Protein AF-A0A2H0Q501-F1 (afdb_monomer_lite)

Radius of gyration: 33.42 Å; chains: 1; bounding box: 100×86×88 Å

Sequence (333 aa):
MRVIVFKTILFSLFCIFANSVFAQNLMSTPISVAPYYFNAAASIPPPMNMPYQLPPYWQQQQYNPWSALAPAFTQFASSLSEELSKGDGDIIYGDDYERRTRRNFRIRSEFLYERPNKRAPASATPTPTPTATVAPSNDQCEECLSNGTNDSDVITDQTKDIVSVVSRINEEVLDERLLAYQNSEAAKKLVQSIRTGSVKRRNARRQIIGTKTAGESLGRCLMYVKFGMLDSGYFRNYPNGQFASDFSPALKAQGFVNIMNSNGYEITDPDKAPVGSIIVYENTPGSKRPGHIEVKLDNGDYGSDYIDDQARSETSSQRKIIGIYVKLPENKS

Foldseek 3Di:
DDDPDDDPPPPPPPPPDDDDDDDDDDDDDDDDDDDDDDDDDDDDDDDDDDDDDDDPVPPDDPDDVCVVCVVVVVVVVVVVVVVVVPPDDDDDPDDPPVVVVVVLVVVPPPPPDDDDDDDDDDDDDDDDDDDDDDDDDDDDDPDPPDDDPDCPVVVVVVVVVVVVVVLVVVVVVVVVQLVCQLVDQLLVQLQVQLQVLLQFDADLVRDGPGGDAQADDSLCQVSSSQRSNCRSVLDVDRFDDDFQQPCVVSLVVSQKDFQCDDRNGNPQDPLPARFSKKWWWDDQPPDPHRTHIWTQHDPCWTGGNHIDNDDPCPPPSVTGIPGTITRGDDPPD

Structure (mmCIF, N/CA/C/O backbone):
data_AF-A0A2H0Q501-F1
#
_entry.id   AF-A0A2H0Q501-F1
#
loop_
_atom_site.group_PDB
_atom_site.id
_atom_site.type_symbol
_atom_site.label_atom_id
_atom_site.label_alt_id
_atom_site.label_comp_id
_atom_site.label_asym_id
_atom_site.label_entity_id
_atom_site.label_seq_id
_atom_site.pdbx_PDB_ins_code
_atom_site.Cartn_x
_atom_site.Cartn_y
_atom_site.Cartn_z
_atom_site.occupancy
_atom_site.B_iso_or_equiv
_atom_site.auth_seq_id
_atom_site.auth_comp_id
_atom_site.auth_asym_id
_atom_site.auth_atom_id
_atom_site.pdbx_PDB_model_num
ATOM 1 N N . MET A 1 1 ? -4.870 44.460 -22.673 1.00 43.91 1 MET A N 1
ATOM 2 C CA . MET A 1 1 ? -5.288 45.272 -21.508 1.00 43.91 1 MET A CA 1
ATOM 3 C C . MET A 1 1 ? -5.869 44.330 -20.457 1.00 43.91 1 MET A C 1
ATOM 5 O O . MET A 1 1 ? -7.007 43.923 -20.625 1.00 43.91 1 MET A O 1
ATOM 9 N N . ARG A 1 2 ? -5.050 43.898 -19.481 1.00 37.78 2 ARG A N 1
ATOM 10 C CA . ARG A 1 2 ? -5.394 43.285 -18.172 1.00 37.78 2 ARG A CA 1
ATOM 11 C C . ARG A 1 2 ? -4.126 42.629 -17.596 1.00 37.78 2 ARG A C 1
ATOM 13 O O . ARG A 1 2 ? -3.886 41.448 -17.781 1.00 37.78 2 ARG A O 1
ATOM 20 N N . VAL A 1 3 ? -3.297 43.441 -16.939 1.00 43.47 3 VAL A N 1
ATOM 21 C CA . VAL A 1 3 ? -2.157 43.011 -16.107 1.00 43.47 3 VAL A CA 1
ATOM 22 C C . VAL A 1 3 ? -2.358 43.646 -14.735 1.00 43.47 3 VAL A C 1
ATOM 24 O O . VAL A 1 3 ? -1.685 44.611 -14.410 1.00 43.47 3 VAL A O 1
ATOM 27 N N . ILE A 1 4 ? -3.360 43.209 -13.967 1.00 48.19 4 ILE A N 1
ATOM 28 C CA . ILE A 1 4 ? -3.553 43.662 -12.575 1.00 48.19 4 ILE A CA 1
ATOM 29 C C . ILE A 1 4 ? -4.312 42.589 -11.775 1.00 48.19 4 ILE A C 1
ATOM 31 O O . ILE A 1 4 ? -5.459 42.818 -11.436 1.00 48.19 4 ILE A O 1
ATOM 35 N N . VAL A 1 5 ? -3.715 41.427 -11.476 1.00 47.06 5 VAL A N 1
ATOM 36 C CA . VAL A 1 5 ? -4.099 40.594 -10.304 1.00 47.06 5 VAL A CA 1
ATOM 37 C C . VAL A 1 5 ? -2.932 39.663 -9.915 1.00 47.06 5 VAL A C 1
ATOM 39 O O . VAL A 1 5 ? -3.061 38.454 -9.997 1.00 47.06 5 VAL A O 1
ATOM 42 N N . PHE A 1 6 ? -1.747 40.171 -9.554 1.00 42.25 6 PHE A N 1
ATOM 43 C CA . PHE A 1 6 ? -0.678 39.281 -9.037 1.00 42.25 6 PHE A CA 1
ATOM 44 C C . PHE A 1 6 ? 0.276 39.935 -8.024 1.00 42.25 6 PHE A C 1
ATOM 46 O O . PHE A 1 6 ? 1.389 39.466 -7.812 1.00 42.25 6 PHE A O 1
ATOM 53 N N . LYS A 1 7 ? -0.146 41.027 -7.368 1.00 39.97 7 LYS A N 1
ATOM 54 C CA . LYS A 1 7 ? 0.691 41.758 -6.394 1.00 39.97 7 LYS A CA 1
ATOM 55 C C . LYS A 1 7 ? 0.290 41.600 -4.923 1.00 39.97 7 LYS A C 1
ATOM 57 O O . LYS A 1 7 ? 0.958 42.173 -4.072 1.00 39.97 7 LYS A O 1
ATOM 62 N N . THR A 1 8 ? -0.733 40.810 -4.595 1.00 41.88 8 THR A N 1
ATOM 63 C CA . THR A 1 8 ? -1.309 40.810 -3.232 1.00 41.88 8 THR A CA 1
ATOM 64 C C . THR A 1 8 ? -0.955 39.593 -2.369 1.00 41.88 8 THR A C 1
ATOM 66 O O . THR A 1 8 ? -1.318 39.571 -1.202 1.00 41.88 8 THR A O 1
ATOM 69 N N . ILE A 1 9 ? -0.221 38.598 -2.881 1.00 43.75 9 ILE A N 1
ATOM 70 C CA . ILE A 1 9 ? 0.088 37.368 -2.113 1.00 43.75 9 ILE A CA 1
ATOM 71 C C . ILE A 1 9 ? 1.507 37.380 -1.510 1.00 43.75 9 ILE A C 1
ATOM 73 O O . ILE A 1 9 ? 1.803 36.612 -0.603 1.00 43.75 9 ILE A O 1
ATOM 77 N N . LEU A 1 10 ? 2.379 38.313 -1.913 1.00 40.75 10 LEU A N 1
ATOM 78 C CA . LEU A 1 10 ? 3.760 38.361 -1.408 1.00 40.75 10 LEU A CA 1
ATOM 79 C C . LEU A 1 10 ? 3.951 39.153 -0.097 1.00 40.75 10 LEU A C 1
ATOM 81 O O . LEU A 1 10 ? 5.071 39.229 0.397 1.00 40.75 10 LEU A O 1
ATOM 85 N N . PHE A 1 11 ? 2.894 39.744 0.475 1.00 38.72 11 PHE A N 1
ATOM 86 C CA . PHE A 1 11 ? 3.006 40.643 1.638 1.00 38.72 11 PHE A CA 1
ATOM 87 C C . PHE A 1 11 ? 2.524 40.043 2.972 1.00 38.72 11 PHE A C 1
ATOM 89 O O . PHE A 1 11 ? 2.653 40.685 4.009 1.00 38.72 11 PHE A O 1
ATOM 96 N N . SER A 1 12 ? 2.010 38.810 2.982 1.00 38.34 12 SER A N 1
ATOM 97 C CA . SER A 1 12 ? 1.466 38.157 4.187 1.00 38.34 12 SER A CA 1
ATOM 98 C C . SER A 1 12 ? 2.393 37.118 4.834 1.00 38.34 12 SER A C 1
ATOM 100 O O . SER A 1 12 ? 2.037 36.565 5.871 1.00 38.34 12 SER A O 1
ATOM 102 N N . LEU A 1 13 ? 3.600 36.885 4.300 1.00 39.25 13 LEU A N 1
ATOM 103 C CA . LEU A 1 13 ? 4.555 35.914 4.863 1.00 39.25 13 LEU A CA 1
ATOM 104 C C . LEU A 1 13 ? 5.694 36.521 5.705 1.00 39.25 13 LEU A C 1
ATOM 106 O O . LEU A 1 13 ? 6.599 35.796 6.106 1.00 39.25 13 LEU A O 1
ATOM 110 N N . PHE A 1 14 ? 5.662 37.826 6.003 1.00 40.50 14 PHE A N 1
ATOM 111 C CA . PHE A 1 14 ? 6.767 38.523 6.688 1.00 40.50 14 PHE A CA 1
ATOM 112 C C . PHE A 1 14 ? 6.470 38.990 8.129 1.00 40.50 14 PHE A C 1
ATOM 114 O O . PHE A 1 14 ? 7.280 39.704 8.712 1.00 40.50 14 PHE A O 1
ATOM 121 N N . CYS A 1 15 ? 5.348 38.583 8.742 1.00 38.94 15 CYS A N 1
ATOM 122 C CA . CYS A 1 15 ? 4.937 39.090 10.067 1.00 38.94 15 CYS A CA 1
ATOM 123 C C . CYS A 1 15 ? 4.803 38.050 11.193 1.00 38.94 15 CYS A C 1
ATOM 125 O O . CYS A 1 15 ? 4.260 38.377 12.243 1.00 38.94 15 CYS A O 1
ATOM 127 N N . ILE A 1 16 ? 5.324 36.830 11.053 1.00 43.56 16 ILE A N 1
ATOM 128 C CA . ILE A 1 16 ? 5.311 35.851 12.154 1.00 43.56 16 ILE A CA 1
ATOM 129 C C . ILE A 1 16 ? 6.736 35.377 12.412 1.00 43.56 16 ILE A C 1
ATOM 131 O O . ILE A 1 16 ? 7.049 34.283 12.001 1.00 43.56 16 ILE A O 1
ATOM 135 N N . PHE A 1 17 ? 7.608 36.194 13.011 1.00 46.22 17 PHE A N 1
ATOM 136 C CA . PHE A 1 17 ? 8.774 35.750 13.809 1.00 46.22 17 PHE A CA 1
ATOM 137 C C . PHE A 1 17 ? 9.431 36.966 14.478 1.00 46.22 17 PHE A C 1
ATOM 139 O O . PHE A 1 17 ? 10.557 37.353 14.185 1.00 46.22 17 PHE A O 1
ATOM 146 N N . ALA A 1 18 ? 8.706 37.591 15.398 1.00 47.62 18 ALA A N 1
ATOM 147 C CA . ALA A 1 18 ? 9.294 38.475 16.393 1.00 47.62 18 ALA A CA 1
ATOM 148 C C . ALA A 1 18 ? 8.431 38.374 17.647 1.00 47.62 18 ALA A C 1
ATOM 150 O O . ALA A 1 18 ? 7.388 39.012 17.704 1.00 47.62 18 ALA A O 1
ATOM 151 N N . ASN A 1 19 ? 8.807 37.478 18.568 1.00 42.56 19 ASN A N 1
ATOM 152 C CA . ASN A 1 19 ? 8.602 37.571 20.022 1.00 42.56 19 ASN A CA 1
ATOM 153 C C . ASN A 1 19 ? 8.739 36.190 20.671 1.00 42.56 19 ASN A C 1
ATOM 155 O O . ASN A 1 19 ? 7.766 35.449 20.748 1.00 42.56 19 ASN A O 1
ATOM 159 N N . SER A 1 20 ? 9.931 35.885 21.187 1.00 39.84 20 SER A N 1
ATOM 160 C CA . SER A 1 20 ? 10.092 35.039 22.380 1.00 39.84 20 SER A CA 1
ATOM 161 C C . SER A 1 20 ? 11.566 34.996 22.792 1.00 39.84 20 SER A C 1
ATOM 163 O O . SER A 1 20 ? 12.310 34.079 22.457 1.00 39.84 20 SER A O 1
ATOM 165 N N . VAL A 1 21 ? 11.978 36.032 23.521 1.00 48.34 21 VAL A N 1
ATOM 166 C CA . VAL A 1 21 ? 13.134 36.032 24.426 1.00 48.34 21 VAL A CA 1
ATOM 167 C C . VAL A 1 21 ? 12.574 36.388 25.805 1.00 48.34 21 VAL A C 1
ATOM 169 O O . VAL A 1 21 ? 11.668 37.212 25.873 1.00 48.34 21 VAL A O 1
ATOM 172 N N . PHE A 1 22 ? 13.139 35.784 26.856 1.00 45.59 22 PHE A N 1
ATOM 173 C CA . PHE A 1 22 ? 12.811 35.850 28.295 1.00 45.59 22 PHE A CA 1
ATOM 174 C C . PHE A 1 22 ? 12.006 34.673 28.860 1.00 45.59 22 PHE A C 1
ATOM 176 O O . PHE A 1 22 ? 10.784 34.696 28.900 1.00 45.59 22 PHE A O 1
ATOM 183 N N . ALA A 1 23 ? 12.734 33.690 29.400 1.00 39.72 23 ALA A N 1
ATOM 184 C CA . ALA A 1 23 ? 12.606 33.270 30.800 1.00 39.72 23 ALA A CA 1
ATOM 185 C C . ALA A 1 23 ? 13.708 32.243 31.128 1.00 39.72 23 ALA A C 1
ATOM 187 O O . ALA A 1 23 ? 13.634 31.083 30.733 1.00 39.72 23 ALA A O 1
ATOM 188 N N . GLN A 1 24 ? 14.737 32.666 31.860 1.00 43.09 24 GLN A N 1
ATOM 189 C CA . GLN A 1 24 ? 15.599 31.768 32.628 1.00 43.09 24 GLN A CA 1
ATOM 190 C C . GLN A 1 24 ? 15.674 32.289 34.062 1.00 43.09 24 GLN A C 1
ATOM 192 O O . GLN A 1 24 ? 15.706 33.500 34.274 1.00 43.09 24 GLN A O 1
ATOM 197 N N . ASN A 1 25 ? 15.774 31.336 34.990 1.00 46.84 25 ASN A N 1
ATOM 198 C CA . ASN A 1 25 ? 16.070 31.447 36.422 1.00 46.84 25 ASN A CA 1
ATOM 199 C C . ASN A 1 25 ? 14.876 31.482 37.377 1.00 46.84 25 ASN A C 1
ATOM 201 O O . ASN A 1 25 ? 14.472 32.546 37.825 1.00 46.84 25 ASN A O 1
ATOM 205 N N . LEU A 1 26 ? 14.457 30.292 37.824 1.00 44.78 26 LEU A N 1
ATOM 206 C CA . LEU A 1 26 ? 14.043 30.070 39.211 1.00 44.78 26 LEU A CA 1
ATOM 207 C C . LEU A 1 26 ? 14.574 28.714 39.720 1.00 44.78 26 LEU A C 1
ATOM 209 O O . LEU A 1 26 ? 14.072 27.654 39.373 1.00 44.78 26 LEU A O 1
ATOM 213 N N . MET A 1 27 ? 15.649 28.819 40.505 1.00 43.38 27 MET A N 1
ATOM 214 C CA . MET A 1 27 ? 15.952 28.117 41.762 1.00 43.38 27 MET A CA 1
ATOM 215 C C . MET A 1 27 ? 15.677 26.605 41.881 1.00 43.38 27 MET A C 1
ATOM 217 O O . MET A 1 27 ? 14.557 26.172 42.132 1.00 43.38 27 MET A O 1
ATOM 221 N N . SER A 1 28 ? 16.762 25.824 41.892 1.00 44.31 28 SER A N 1
ATOM 222 C CA . SER A 1 28 ? 16.799 24.481 42.481 1.00 44.31 28 SER A CA 1
ATOM 223 C C . SER A 1 28 ? 17.099 24.576 43.980 1.00 44.31 28 SER A C 1
ATOM 225 O O . SER A 1 28 ? 18.169 25.034 44.380 1.00 44.31 28 SER A O 1
ATOM 227 N N . THR A 1 29 ? 16.169 24.125 44.817 1.00 56.62 29 THR A N 1
ATOM 228 C CA . THR A 1 29 ? 16.381 23.891 46.253 1.00 56.62 29 THR A CA 1
ATOM 229 C C . THR A 1 29 ? 17.096 22.553 46.479 1.00 56.62 29 THR A C 1
ATOM 231 O O . THR A 1 29 ? 16.667 21.554 45.895 1.00 56.62 29 THR A O 1
ATOM 234 N N . PRO A 1 30 ? 18.125 22.461 47.340 1.00 59.47 30 PRO A N 1
ATOM 235 C CA . PRO A 1 30 ? 18.685 21.173 47.728 1.00 59.47 30 PRO A CA 1
ATOM 236 C C . PRO A 1 30 ? 17.822 20.489 48.800 1.00 59.47 30 PRO A C 1
ATOM 238 O O . PRO A 1 30 ? 17.504 21.071 49.837 1.00 59.47 30 PRO A O 1
ATOM 241 N N . ILE A 1 31 ? 17.473 19.227 48.547 1.00 52.44 31 ILE A N 1
ATOM 242 C CA . ILE A 1 31 ? 16.896 18.311 49.536 1.00 52.44 31 ILE A CA 1
ATOM 243 C C . ILE A 1 31 ? 18.021 17.862 50.475 1.00 52.44 31 ILE A C 1
ATOM 245 O O . ILE A 1 31 ? 19.028 17.304 50.043 1.00 52.44 31 ILE A O 1
ATOM 249 N N . SER A 1 32 ? 17.824 18.125 51.764 1.00 50.94 32 SER A N 1
ATOM 250 C CA . SER A 1 32 ? 18.640 17.631 52.872 1.00 50.94 32 SER A CA 1
ATOM 251 C C . SER A 1 32 ? 18.375 16.139 53.083 1.00 50.94 32 SER A C 1
ATOM 253 O O . SER A 1 32 ? 17.227 15.740 53.282 1.00 50.94 32 SER A O 1
ATOM 255 N N . VAL A 1 33 ? 19.424 15.315 53.047 1.00 54.00 33 VAL A N 1
ATOM 256 C CA . VAL A 1 33 ? 19.369 13.892 53.408 1.00 54.00 33 VAL A CA 1
ATOM 257 C C . VAL A 1 33 ? 20.333 13.657 54.568 1.00 54.00 33 VAL A C 1
ATOM 259 O O . VAL A 1 33 ? 21.501 14.038 54.503 1.00 54.00 33 VAL A O 1
ATOM 262 N N . ALA A 1 34 ? 19.815 13.070 55.646 1.00 53.16 34 ALA A N 1
ATOM 263 C CA . ALA A 1 34 ? 20.539 12.762 56.875 1.00 53.16 34 ALA A CA 1
ATOM 264 C C . ALA A 1 34 ? 21.589 11.645 56.674 1.00 53.16 34 ALA A C 1
ATOM 266 O O . ALA A 1 34 ? 21.403 10.787 55.805 1.00 53.16 34 ALA A O 1
ATOM 267 N N . PRO A 1 35 ? 22.665 11.598 57.483 1.00 57.88 35 PRO A N 1
ATOM 268 C CA . PRO A 1 35 ? 23.696 10.578 57.351 1.00 57.88 35 PRO A CA 1
ATOM 269 C C . PRO A 1 35 ? 23.320 9.294 58.103 1.00 57.88 35 PRO A C 1
ATOM 271 O O . PRO A 1 35 ? 23.047 9.314 59.303 1.00 57.88 35 PRO A O 1
ATOM 274 N N . TYR A 1 36 ? 23.389 8.159 57.408 1.00 52.91 36 TYR A N 1
ATOM 275 C CA . TYR A 1 36 ? 23.555 6.852 58.040 1.00 52.91 36 TYR A CA 1
ATOM 276 C C . TYR A 1 36 ? 25.050 6.549 58.157 1.00 52.91 36 TYR A C 1
ATOM 278 O O . TYR A 1 36 ? 25.781 6.558 57.167 1.00 52.91 36 TYR A O 1
ATOM 286 N N . TYR A 1 37 ? 25.499 6.287 59.382 1.00 48.47 37 TYR A N 1
ATOM 287 C CA . TYR A 1 37 ? 26.837 5.790 59.681 1.00 48.47 37 TYR A CA 1
ATOM 288 C C . TYR A 1 37 ? 26.987 4.350 59.178 1.00 48.47 37 TYR A C 1
ATOM 290 O O . TYR A 1 37 ? 26.271 3.460 59.630 1.00 48.47 37 TYR A O 1
ATOM 298 N N . PHE A 1 38 ? 27.973 4.107 58.315 1.00 44.34 38 PHE A N 1
ATOM 299 C CA . PHE A 1 38 ? 28.579 2.789 58.146 1.00 44.34 38 PHE A CA 1
ATOM 300 C C . PHE A 1 38 ? 30.099 2.934 58.235 1.00 44.34 38 PHE A C 1
ATOM 302 O O . PHE A 1 38 ? 30.732 3.614 57.430 1.00 44.34 38 PHE A O 1
ATOM 309 N N . ASN A 1 39 ? 30.664 2.306 59.264 1.00 51.38 39 ASN A N 1
ATOM 310 C CA . ASN A 1 39 ? 32.096 2.143 59.466 1.00 51.38 39 ASN A CA 1
ATOM 311 C C . ASN A 1 39 ? 32.636 1.138 58.443 1.00 51.38 39 ASN A C 1
ATOM 313 O O . ASN A 1 39 ? 32.303 -0.043 58.505 1.00 51.38 39 ASN A O 1
ATOM 317 N N . ALA A 1 40 ? 33.515 1.590 57.555 1.00 45.44 40 ALA A N 1
ATOM 318 C CA . ALA A 1 40 ? 34.448 0.727 56.846 1.00 45.44 40 ALA A CA 1
ATOM 319 C C . ALA A 1 40 ? 35.743 1.510 56.611 1.00 45.44 40 ALA A C 1
ATOM 321 O O . ALA A 1 40 ? 35.753 2.541 55.941 1.00 45.44 40 ALA A O 1
ATOM 322 N N . ALA A 1 41 ? 36.832 1.035 57.213 1.00 53.38 41 ALA A N 1
ATOM 323 C CA . ALA A 1 41 ? 38.167 1.563 56.994 1.00 53.38 41 ALA A CA 1
ATOM 324 C C . ALA A 1 41 ? 38.576 1.331 55.532 1.00 53.38 41 ALA A C 1
ATOM 326 O O . ALA A 1 41 ? 38.668 0.188 55.086 1.00 53.38 41 ALA A O 1
ATOM 327 N N . ALA A 1 42 ? 38.843 2.412 54.801 1.00 48.03 42 ALA A N 1
ATOM 328 C CA . ALA A 1 42 ? 39.457 2.366 53.483 1.00 48.03 42 ALA A CA 1
ATOM 329 C C . ALA A 1 42 ? 40.560 3.427 53.404 1.00 48.03 42 ALA A C 1
ATOM 331 O O . ALA A 1 42 ? 40.367 4.593 53.743 1.00 48.03 42 ALA A O 1
ATOM 332 N N . SER A 1 43 ? 41.739 2.967 52.997 1.00 56.19 43 SER A N 1
ATOM 333 C CA . SER A 1 43 ? 42.974 3.715 52.778 1.00 56.19 43 SER A CA 1
ATOM 334 C C . SER A 1 43 ? 42.764 4.991 51.960 1.00 56.19 43 SER A C 1
ATOM 336 O O . SER A 1 43 ? 42.217 4.940 50.860 1.00 56.19 43 SER A O 1
ATOM 338 N N . ILE A 1 44 ? 43.263 6.112 52.481 1.00 55.62 44 ILE A N 1
ATOM 339 C CA . ILE A 1 44 ? 43.250 7.436 51.850 1.00 55.62 44 ILE A CA 1
ATOM 340 C C . ILE A 1 44 ? 44.281 7.465 50.703 1.00 55.62 44 ILE A C 1
ATOM 342 O O . ILE A 1 44 ? 45.474 7.328 50.984 1.00 55.62 44 ILE A O 1
ATOM 346 N N . PRO A 1 45 ? 43.892 7.662 49.429 1.00 68.62 45 PRO A N 1
ATOM 347 C CA . PRO A 1 45 ? 44.833 8.062 48.388 1.00 68.62 45 PRO A CA 1
ATOM 348 C C . PRO A 1 45 ? 45.157 9.568 48.497 1.00 68.62 45 PRO A C 1
ATOM 350 O O . PRO A 1 45 ? 44.324 10.347 48.967 1.00 68.62 45 PRO A O 1
ATOM 353 N N . PRO A 1 46 ? 46.358 10.005 48.073 1.00 70.12 46 PRO A N 1
ATOM 354 C CA . PRO A 1 46 ? 46.782 11.398 48.196 1.00 70.12 46 PRO A CA 1
ATOM 355 C C . PRO A 1 46 ? 45.945 12.348 47.314 1.00 70.12 46 PRO A C 1
ATOM 357 O O . PRO A 1 46 ? 45.457 11.940 46.256 1.00 70.12 46 PRO A O 1
ATOM 360 N N . PRO A 1 47 ? 45.798 13.627 47.711 1.00 62.19 47 PRO A N 1
ATOM 361 C CA . PRO A 1 47 ? 45.006 14.603 46.970 1.00 62.19 47 PRO A CA 1
ATOM 362 C C . PRO A 1 47 ? 45.685 14.973 45.646 1.00 62.19 47 PRO A C 1
ATOM 364 O O . PRO A 1 47 ? 46.766 15.560 45.619 1.00 62.19 47 PRO A O 1
ATOM 367 N N . MET A 1 48 ? 45.024 14.651 44.534 1.00 54.03 48 MET A N 1
ATOM 368 C CA . MET A 1 48 ? 45.425 15.068 43.193 1.00 54.03 48 MET A CA 1
ATOM 369 C C . MET A 1 48 ? 44.806 16.445 42.913 1.00 54.03 48 MET A C 1
ATOM 371 O O . MET A 1 48 ? 43.624 16.554 42.597 1.00 54.03 48 MET A O 1
ATOM 375 N N . ASN A 1 49 ? 45.591 17.508 43.091 1.00 67.00 49 ASN A N 1
ATOM 376 C CA . ASN A 1 49 ? 45.161 18.886 42.855 1.00 67.00 49 ASN A CA 1
ATOM 377 C C . ASN A 1 49 ? 45.767 19.398 41.540 1.00 67.00 49 ASN A C 1
ATOM 379 O O . ASN A 1 49 ? 46.868 19.940 41.537 1.00 67.00 49 ASN A O 1
ATOM 383 N N . MET A 1 50 ? 45.070 19.187 40.422 1.00 61.16 50 MET A N 1
ATOM 384 C CA . MET A 1 50 ? 45.373 19.814 39.129 1.00 61.16 50 MET A CA 1
ATOM 385 C C . MET A 1 50 ? 44.048 20.146 38.418 1.00 61.16 50 MET A C 1
ATOM 387 O O . MET A 1 50 ? 43.232 19.240 38.233 1.00 61.16 50 MET A O 1
ATOM 391 N N . PRO A 1 51 ? 43.797 21.403 38.007 1.00 67.19 51 PRO A N 1
ATOM 392 C CA . PRO A 1 51 ? 42.605 21.745 37.238 1.00 67.19 51 PRO A CA 1
ATOM 393 C C . PRO A 1 51 ? 42.681 21.125 35.835 1.00 67.19 51 PRO A C 1
ATOM 395 O O . PRO A 1 51 ? 43.637 21.342 35.091 1.00 67.19 51 PRO A O 1
ATOM 398 N N . TYR A 1 52 ? 41.660 20.351 35.470 1.00 63.75 52 TYR A N 1
ATOM 399 C CA . TYR A 1 52 ? 41.526 19.743 34.147 1.00 63.75 52 TYR A CA 1
ATOM 400 C C . TYR A 1 52 ? 41.258 20.835 33.098 1.00 63.75 52 TYR A C 1
ATOM 402 O O . TYR A 1 52 ? 40.172 21.413 33.060 1.00 63.75 52 TYR A O 1
ATOM 410 N N . GLN A 1 53 ? 42.244 21.142 32.251 1.00 68.75 53 GLN A N 1
ATOM 411 C CA . GLN A 1 53 ? 42.050 21.994 31.074 1.00 68.75 53 GLN A CA 1
ATOM 412 C C . GLN A 1 53 ? 41.537 21.141 29.909 1.00 68.75 53 GLN A C 1
ATOM 414 O O . GLN A 1 53 ? 42.185 20.177 29.501 1.00 68.75 53 GLN A O 1
ATOM 419 N N . LEU A 1 54 ? 40.363 21.492 29.377 1.00 65.31 54 LEU A N 1
ATOM 420 C CA . LEU A 1 54 ? 39.789 20.819 28.214 1.00 65.31 54 LEU A CA 1
ATOM 421 C C . LEU A 1 54 ? 40.672 21.032 26.968 1.00 65.31 54 LEU A C 1
ATOM 423 O O . LEU A 1 54 ? 41.133 22.152 26.734 1.00 65.31 54 LEU A O 1
ATOM 427 N N . PRO A 1 55 ? 40.882 19.994 26.139 1.00 71.69 55 PRO A N 1
ATOM 428 C CA . PRO A 1 55 ? 41.632 20.114 24.895 1.00 71.69 55 PRO A CA 1
ATOM 429 C C . PRO A 1 55 ? 41.007 21.129 23.912 1.00 71.69 55 PRO A C 1
ATOM 431 O O . PRO A 1 55 ? 39.779 21.191 23.809 1.00 71.69 55 PRO A O 1
ATOM 434 N N . PRO A 1 56 ? 41.813 21.851 23.105 1.00 63.38 56 PRO A N 1
ATOM 435 C CA . PRO A 1 56 ? 41.344 22.916 22.205 1.00 63.38 56 PRO A CA 1
ATOM 436 C C . PRO A 1 56 ? 40.268 22.508 21.186 1.00 63.38 56 PRO A C 1
ATOM 438 O O . PRO A 1 56 ? 39.521 23.354 20.706 1.00 63.38 56 PRO A O 1
ATOM 441 N N . TYR A 1 57 ? 40.149 21.220 20.859 1.00 66.94 57 TYR A N 1
ATOM 442 C CA . TYR A 1 57 ? 39.185 20.729 19.869 1.00 66.94 57 TYR A CA 1
ATOM 443 C C . TYR A 1 57 ? 37.743 20.607 20.399 1.00 66.94 57 TYR A C 1
ATOM 445 O O . TYR A 1 57 ? 36.840 20.308 19.623 1.00 66.94 57 TYR A O 1
ATOM 453 N N . TRP A 1 58 ? 37.508 20.852 21.694 1.00 49.91 58 TRP A N 1
ATOM 454 C CA . TRP A 1 58 ? 36.163 20.908 22.285 1.00 49.91 58 TRP A CA 1
ATOM 455 C C . TRP A 1 58 ? 35.508 22.298 22.226 1.00 49.91 58 TRP A C 1
ATOM 457 O O . TRP A 1 58 ? 34.379 22.463 22.689 1.00 49.91 58 TRP A O 1
ATOM 467 N N . GLN A 1 59 ? 36.156 23.299 21.621 1.00 55.12 59 GLN A N 1
ATOM 468 C CA . GLN A 1 59 ? 35.495 24.566 21.302 1.00 55.12 59 GLN A CA 1
ATOM 469 C C . GLN A 1 59 ? 34.547 24.364 20.110 1.00 55.12 59 GLN A C 1
ATOM 471 O O . GLN A 1 59 ? 34.957 24.405 18.951 1.00 55.12 59 GLN A O 1
ATOM 476 N N . GLN A 1 60 ? 33.269 24.107 20.404 1.00 55.12 60 GLN A N 1
ATOM 477 C CA . GLN A 1 60 ? 32.204 24.012 19.405 1.00 55.12 60 GLN A CA 1
ATOM 478 C C . GLN A 1 60 ? 32.157 25.290 18.555 1.00 55.12 60 GLN A C 1
ATOM 480 O O . GLN A 1 60 ? 31.764 26.354 19.034 1.00 55.12 60 GLN A O 1
ATOM 485 N N . GLN A 1 61 ? 32.516 25.182 17.274 1.00 57.88 61 GLN A N 1
ATOM 486 C CA . GLN A 1 61 ? 32.115 26.176 16.285 1.00 57.88 61 GLN A CA 1
ATOM 487 C C . GLN A 1 61 ? 30.590 26.133 16.166 1.00 57.88 61 GLN A C 1
ATOM 489 O O . GLN A 1 61 ? 30.010 25.065 15.960 1.00 57.88 61 GLN A O 1
ATOM 494 N N . GLN A 1 62 ? 29.938 27.288 16.309 1.00 55.56 62 GLN A N 1
ATOM 495 C CA . GLN A 1 62 ? 28.503 27.422 16.075 1.00 55.56 62 GLN A CA 1
ATOM 496 C C . GLN A 1 62 ? 28.202 27.075 14.613 1.00 55.56 62 GLN A C 1
ATOM 498 O O . GLN A 1 62 ? 28.412 27.875 13.702 1.00 55.56 62 GLN A O 1
ATOM 503 N N . TYR A 1 63 ? 27.738 25.849 14.385 1.00 66.50 63 TYR A N 1
ATOM 504 C CA . TYR A 1 63 ? 27.289 25.397 13.079 1.00 66.50 63 TYR A CA 1
ATOM 505 C C . TYR A 1 63 ? 25.977 26.107 12.738 1.00 66.50 63 TYR A C 1
ATOM 507 O O . TYR A 1 63 ? 24.953 25.874 13.378 1.00 66.50 63 TYR A O 1
ATOM 515 N N . ASN A 1 64 ? 26.012 26.990 11.738 1.00 79.56 64 ASN A N 1
ATOM 516 C CA . ASN A 1 64 ? 24.815 27.604 11.182 1.00 79.56 64 ASN A CA 1
ATOM 517 C C . ASN A 1 64 ? 24.336 26.764 9.982 1.00 79.56 64 ASN A C 1
ATOM 519 O O . ASN A 1 64 ? 24.927 26.872 8.907 1.00 79.56 64 ASN A O 1
ATOM 523 N N . PRO A 1 65 ? 23.273 25.951 10.116 1.00 69.38 65 PRO A N 1
ATOM 524 C CA . PRO A 1 65 ? 22.791 25.091 9.032 1.00 69.38 65 PRO A CA 1
ATOM 525 C C . PRO A 1 65 ? 22.315 25.880 7.799 1.00 69.38 65 PRO A C 1
ATOM 527 O O . PRO A 1 65 ? 22.243 25.327 6.702 1.00 69.38 65 PRO A O 1
ATOM 530 N N . TRP A 1 66 ? 22.035 27.180 7.942 1.00 67.19 66 TRP A N 1
ATOM 531 C CA . TRP A 1 66 ? 21.578 28.022 6.838 1.00 67.19 66 TRP A CA 1
ATOM 532 C C . TRP A 1 66 ? 22.661 28.320 5.802 1.00 67.19 66 TRP A C 1
ATOM 534 O O . TRP A 1 66 ? 22.341 28.451 4.620 1.00 67.19 66 TRP A O 1
ATOM 544 N N . SER A 1 67 ? 23.937 28.375 6.198 1.00 72.88 67 SER A N 1
ATOM 545 C CA . SER A 1 67 ? 25.024 28.640 5.245 1.00 72.88 67 SER A CA 1
ATOM 546 C C . SER A 1 67 ? 25.231 27.481 4.265 1.00 72.88 67 SER A C 1
ATOM 548 O O . SER A 1 67 ? 25.655 27.707 3.134 1.00 72.88 67 SER A O 1
ATOM 550 N N . ALA A 1 68 ? 24.861 26.258 4.658 1.00 73.00 68 ALA A N 1
ATOM 551 C CA . ALA A 1 68 ? 24.930 25.077 3.803 1.00 73.00 68 ALA A CA 1
ATOM 552 C C . ALA A 1 68 ? 23.745 24.960 2.823 1.00 73.00 68 ALA A C 1
ATOM 554 O O . ALA A 1 68 ? 23.886 24.345 1.768 1.00 73.00 68 ALA A O 1
ATOM 555 N N . LEU A 1 69 ? 22.583 25.545 3.143 1.00 68.38 69 LEU A N 1
ATOM 556 C CA . LEU A 1 69 ? 21.344 25.378 2.366 1.00 68.38 69 LEU A CA 1
ATOM 557 C C . LEU A 1 69 ? 21.060 26.523 1.380 1.00 68.38 69 LEU A C 1
ATOM 559 O O . LEU A 1 69 ? 20.361 26.313 0.386 1.00 68.38 69 LEU A O 1
ATOM 563 N N . ALA A 1 70 ? 21.619 27.715 1.607 1.00 78.00 70 ALA A N 1
ATOM 564 C CA . ALA A 1 70 ? 21.387 28.889 0.759 1.00 78.00 70 ALA A CA 1
ATOM 565 C C . ALA A 1 70 ? 21.720 28.692 -0.744 1.00 78.00 70 ALA A C 1
ATOM 567 O O . ALA A 1 70 ? 20.943 29.154 -1.590 1.00 78.00 70 ALA A O 1
ATOM 568 N N . PRO A 1 71 ? 22.797 27.973 -1.131 1.00 83.50 71 PRO A N 1
ATOM 569 C CA . PRO A 1 71 ? 23.106 27.759 -2.547 1.00 83.50 71 PRO A CA 1
ATOM 570 C C . PRO A 1 71 ? 22.078 26.867 -3.261 1.00 83.50 71 PRO A C 1
ATOM 572 O O . PRO A 1 71 ? 21.721 27.135 -4.407 1.00 83.50 71 PRO A O 1
ATOM 575 N N . ALA A 1 72 ? 21.552 25.846 -2.574 1.00 72.69 72 ALA A N 1
ATOM 576 C CA . ALA A 1 72 ? 20.588 24.902 -3.144 1.00 72.69 72 ALA A CA 1
ATOM 577 C C . ALA A 1 72 ? 19.228 25.564 -3.419 1.00 72.69 72 ALA A C 1
ATOM 579 O O . ALA A 1 72 ? 18.630 25.348 -4.473 1.00 72.69 72 ALA A O 1
ATOM 580 N N . PHE A 1 73 ? 18.775 26.432 -2.509 1.00 74.81 73 PHE A N 1
ATOM 581 C CA . PHE A 1 73 ? 17.549 27.212 -2.704 1.00 74.81 73 PHE A CA 1
ATOM 582 C C . PHE A 1 73 ? 17.659 28.184 -3.882 1.00 74.81 73 PHE A C 1
ATOM 584 O O . PHE A 1 73 ? 16.724 28.305 -4.671 1.00 74.81 73 PHE A O 1
ATOM 591 N N . THR A 1 74 ? 18.816 28.830 -4.043 1.00 77.38 74 THR A N 1
ATOM 592 C CA . THR A 1 74 ? 19.059 29.748 -5.167 1.00 77.38 74 THR A CA 1
ATOM 593 C C . THR A 1 74 ? 19.032 29.011 -6.513 1.00 77.38 74 THR A C 1
ATOM 595 O O . THR A 1 74 ? 18.437 29.497 -7.477 1.00 77.38 74 THR A O 1
ATOM 598 N N . GLN A 1 75 ? 19.614 27.807 -6.580 1.00 76.19 75 GLN A N 1
ATOM 599 C CA . GLN A 1 75 ? 19.585 26.970 -7.786 1.00 76.19 75 GLN A CA 1
ATOM 600 C C . GLN A 1 75 ? 18.166 26.517 -8.152 1.00 76.19 75 GLN A C 1
ATOM 602 O O . GLN A 1 75 ? 17.776 26.612 -9.313 1.00 76.19 75 GLN A O 1
ATOM 607 N N . PHE A 1 76 ? 17.379 26.089 -7.163 1.00 80.19 76 PHE A N 1
ATOM 608 C CA . PHE A 1 76 ? 15.994 25.664 -7.366 1.00 80.19 76 PHE A CA 1
ATOM 609 C C . PHE A 1 76 ? 15.078 26.813 -7.823 1.00 80.19 76 PHE A C 1
ATOM 611 O O . PHE A 1 76 ? 14.273 26.652 -8.739 1.00 80.19 76 PHE A O 1
ATOM 618 N N . ALA A 1 77 ? 15.227 28.002 -7.232 1.00 75.06 77 ALA A N 1
ATOM 619 C CA . ALA A 1 77 ? 14.471 29.181 -7.653 1.00 75.06 77 ALA A CA 1
ATOM 620 C C . ALA A 1 77 ? 14.799 29.584 -9.104 1.00 75.06 77 ALA A C 1
ATOM 622 O O . ALA A 1 77 ? 13.911 29.976 -9.862 1.00 75.06 77 ALA A O 1
ATOM 623 N N . SER A 1 78 ? 16.063 29.429 -9.507 1.00 77.25 78 SER A N 1
ATOM 624 C CA . SER A 1 78 ? 16.509 29.724 -10.871 1.00 77.25 78 SER A CA 1
ATOM 625 C C . SER A 1 78 ? 15.932 28.733 -11.889 1.00 77.25 78 SER A C 1
ATOM 627 O O . SER A 1 78 ? 15.483 29.159 -12.951 1.00 77.25 78 SER A O 1
ATOM 629 N N . SER A 1 79 ? 15.856 27.434 -11.560 1.00 73.94 79 SER A N 1
ATOM 630 C CA . SER A 1 79 ? 15.269 26.4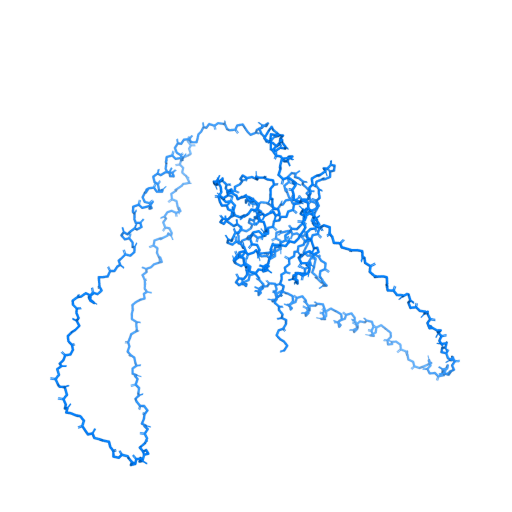32 -12.465 1.00 73.94 79 SER A CA 1
ATOM 631 C C . SER A 1 79 ? 13.763 26.627 -12.663 1.00 73.94 79 SER A C 1
ATOM 633 O O . SER A 1 79 ? 13.272 26.505 -13.782 1.00 73.94 79 SER A O 1
ATOM 635 N N . LEU A 1 80 ? 13.038 27.003 -11.604 1.00 68.50 80 LEU A N 1
ATOM 636 C CA . LEU A 1 80 ? 11.606 27.319 -11.678 1.00 68.50 80 LEU A CA 1
ATOM 637 C C . LEU A 1 80 ? 11.322 28.536 -12.565 1.00 68.50 80 LEU A C 1
ATOM 639 O O . LEU A 1 80 ? 10.372 28.528 -13.345 1.00 68.50 80 LEU A O 1
ATOM 643 N N . SER A 1 81 ? 12.156 29.577 -12.476 1.00 70.38 81 SER A N 1
ATOM 644 C CA . SER A 1 81 ? 12.020 30.758 -13.335 1.00 70.38 81 SER A CA 1
ATOM 645 C C . SER A 1 81 ? 12.267 30.437 -14.811 1.00 70.38 81 SER A C 1
ATOM 647 O O . SER A 1 81 ? 11.658 31.065 -15.677 1.00 70.38 81 SER A O 1
ATOM 649 N N . GLU A 1 82 ? 13.159 29.492 -15.113 1.00 72.69 82 GLU A N 1
ATOM 650 C CA . GLU A 1 82 ? 13.449 29.100 -16.491 1.00 72.69 82 GLU A CA 1
ATOM 651 C C . GLU A 1 82 ? 12.307 28.269 -17.094 1.00 72.69 82 GLU A C 1
ATOM 653 O O . GLU A 1 82 ? 11.894 28.534 -18.226 1.00 72.69 82 GLU A O 1
ATOM 658 N N . GLU A 1 83 ? 11.747 27.323 -16.332 1.00 67.19 83 GLU A N 1
ATOM 659 C CA . GLU A 1 83 ? 10.596 26.515 -16.761 1.00 67.19 83 GLU A CA 1
ATOM 660 C C . GLU A 1 83 ? 9.341 27.365 -16.987 1.00 67.19 83 GLU A C 1
ATOM 662 O O . GLU A 1 83 ? 8.659 27.195 -17.998 1.00 67.19 83 GLU A O 1
ATOM 667 N N . LEU A 1 84 ? 9.079 28.344 -16.116 1.00 65.06 84 LEU A N 1
ATOM 668 C CA . LEU A 1 84 ? 7.936 29.250 -16.265 1.00 65.06 84 LEU A CA 1
ATOM 669 C C . LEU A 1 84 ? 8.064 30.194 -17.471 1.00 65.06 84 LEU A C 1
ATOM 671 O O . LEU A 1 84 ? 7.052 30.672 -17.975 1.00 65.06 84 LEU A O 1
ATOM 675 N N . SER A 1 85 ? 9.279 30.441 -17.973 1.00 70.19 85 SER A N 1
ATOM 676 C CA . SER A 1 85 ? 9.489 31.271 -19.171 1.00 70.19 85 SER A CA 1
ATOM 677 C C . SER A 1 85 ? 9.281 30.526 -20.497 1.00 70.19 85 SER A C 1
ATOM 679 O O . SER A 1 85 ? 9.227 31.163 -21.546 1.00 70.19 85 SER A O 1
ATOM 681 N N . LYS A 1 86 ? 9.162 29.189 -20.472 1.00 64.62 86 LYS A N 1
ATOM 682 C CA . LYS A 1 86 ? 9.077 28.343 -21.679 1.00 64.62 86 LYS A CA 1
ATOM 683 C C . LYS A 1 86 ? 7.653 27.883 -22.029 1.00 64.62 86 LYS A C 1
ATOM 685 O O . LYS A 1 86 ? 7.485 27.142 -22.995 1.00 64.62 86 LYS A O 1
ATOM 690 N N . GLY A 1 87 ? 6.633 28.289 -21.276 1.00 42.03 87 GLY A N 1
ATOM 691 C CA . GLY A 1 87 ? 5.268 27.776 -21.427 1.00 42.03 87 GLY A CA 1
ATOM 692 C C . GLY A 1 87 ? 4.338 28.668 -22.247 1.00 42.03 87 GLY A C 1
ATOM 693 O O . GLY A 1 87 ? 3.604 29.444 -21.655 1.00 42.03 87 GLY A O 1
ATOM 694 N N . ASP A 1 88 ? 4.344 28.519 -23.576 1.00 47.69 88 ASP A N 1
ATOM 695 C CA . ASP A 1 88 ? 3.226 28.908 -24.463 1.00 47.69 88 ASP A CA 1
ATOM 696 C C . ASP A 1 88 ? 3.263 28.077 -25.769 1.00 47.69 88 ASP A C 1
ATOM 698 O O . ASP A 1 88 ? 3.280 28.583 -26.891 1.00 47.69 88 ASP A O 1
ATOM 702 N N . GLY A 1 89 ? 3.353 26.750 -25.622 1.00 43.84 89 GLY A N 1
ATOM 703 C CA . GLY A 1 89 ? 3.307 25.803 -26.737 1.00 43.84 89 GLY A CA 1
ATOM 704 C C . GLY A 1 89 ? 2.315 24.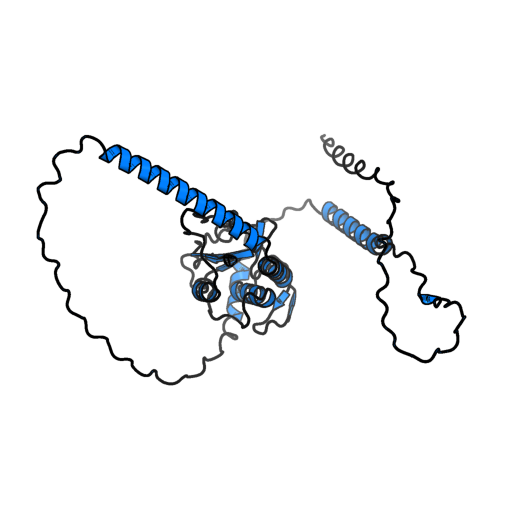678 -26.463 1.00 43.84 89 GLY A C 1
ATOM 705 O O . GLY A 1 89 ? 2.503 23.916 -25.518 1.00 43.84 89 GLY A O 1
ATOM 706 N N . ASP A 1 90 ? 1.276 24.595 -27.296 1.00 48.66 90 ASP A N 1
ATOM 707 C CA . ASP A 1 90 ? 0.223 23.574 -27.299 1.00 48.66 90 ASP A CA 1
ATOM 708 C C . ASP A 1 90 ? 0.771 22.148 -27.122 1.00 48.66 90 ASP A C 1
ATOM 710 O O . ASP A 1 90 ? 1.447 21.602 -27.999 1.00 48.66 90 ASP A O 1
ATOM 714 N N . ILE A 1 91 ? 0.427 21.505 -26.002 1.00 44.41 91 ILE A N 1
ATOM 715 C CA . ILE A 1 91 ? 0.676 20.077 -25.784 1.00 44.41 91 ILE A CA 1
ATOM 716 C C . ILE A 1 91 ? -0.596 19.310 -26.150 1.00 44.41 91 ILE A C 1
ATOM 718 O O . ILE A 1 91 ? -1.553 19.237 -25.381 1.00 44.41 91 ILE A O 1
ATOM 722 N N . ILE A 1 92 ? -0.578 18.698 -27.334 1.00 40.72 92 ILE A N 1
ATOM 723 C CA . ILE A 1 92 ? -1.569 17.712 -27.772 1.00 40.72 92 ILE A CA 1
ATOM 724 C C . ILE A 1 92 ? -1.366 16.425 -26.957 1.00 40.72 92 ILE A C 1
ATOM 726 O O . ILE A 1 92 ? -0.413 15.677 -27.174 1.00 40.72 92 ILE A O 1
ATOM 730 N N . TYR A 1 93 ? -2.271 16.158 -26.013 1.00 43.97 93 TYR A N 1
ATOM 731 C CA . TYR A 1 93 ? -2.377 14.881 -25.303 1.00 43.97 93 TYR A CA 1
ATOM 732 C C . TYR A 1 93 ? -3.312 13.939 -26.075 1.00 43.97 93 TYR A C 1
ATOM 734 O O . TYR A 1 93 ? -4.532 14.017 -25.957 1.00 43.97 93 TYR A O 1
ATOM 742 N N . GLY A 1 94 ? -2.745 13.028 -26.864 1.00 38.69 94 GLY A N 1
ATOM 743 C CA . GLY A 1 94 ? -3.494 11.964 -27.533 1.00 38.69 94 GLY A CA 1
ATOM 744 C C . GLY A 1 94 ? -2.552 10.943 -28.167 1.00 38.69 94 GLY A C 1
ATOM 745 O O . GLY A 1 94 ? -1.536 11.312 -28.734 1.00 38.69 94 GLY A O 1
ATOM 746 N N . ASP A 1 95 ? -2.883 9.660 -28.057 1.00 38.66 95 ASP A N 1
ATOM 747 C CA . ASP A 1 95 ? -2.328 8.514 -28.807 1.00 38.66 95 ASP A CA 1
ATOM 748 C C . ASP A 1 95 ? -1.058 7.785 -28.325 1.00 38.66 95 ASP A C 1
ATOM 750 O O . ASP A 1 95 ? -0.875 6.618 -28.691 1.00 38.66 95 ASP A O 1
ATOM 754 N N . ASP A 1 96 ? -0.215 8.342 -27.450 1.00 42.41 96 ASP A N 1
ATOM 755 C CA . ASP A 1 96 ? 1.060 7.667 -27.113 1.00 42.41 96 ASP A CA 1
ATOM 756 C C . ASP A 1 96 ? 0.995 6.678 -25.922 1.00 42.41 96 ASP A C 1
ATOM 758 O O . ASP A 1 96 ? 1.911 5.874 -25.699 1.00 42.41 96 ASP A O 1
ATOM 762 N N . TYR A 1 97 ? -0.121 6.650 -25.181 1.00 43.94 97 TYR A N 1
ATOM 763 C CA . TYR A 1 97 ? -0.278 5.768 -24.013 1.00 43.94 97 TYR A CA 1
ATOM 764 C C . TYR A 1 97 ? -0.510 4.296 -24.402 1.00 43.94 97 TYR A C 1
ATOM 766 O O . TYR A 1 97 ? 0.067 3.380 -23.805 1.00 43.94 97 TYR A O 1
ATOM 774 N N . GLU A 1 98 ? -1.279 4.027 -25.463 1.00 40.84 98 GLU A N 1
ATOM 775 C CA . GLU A 1 98 ? -1.550 2.648 -25.890 1.00 40.84 98 GLU A CA 1
ATOM 776 C C . GLU A 1 98 ? -0.315 1.957 -26.484 1.00 40.84 98 GLU A C 1
ATOM 778 O O . GLU A 1 98 ? -0.095 0.758 -26.270 1.00 40.84 98 GLU A O 1
ATOM 783 N N . ARG A 1 99 ? 0.552 2.706 -27.177 1.00 40.97 99 ARG A N 1
ATOM 784 C CA . ARG A 1 99 ? 1.704 2.142 -27.895 1.00 40.97 99 ARG A CA 1
ATOM 785 C C . ARG A 1 99 ? 2.810 1.652 -26.944 1.00 40.97 99 ARG A C 1
ATOM 787 O O . ARG A 1 99 ? 3.472 0.652 -27.242 1.00 40.97 99 ARG A O 1
ATOM 794 N N . ARG A 1 100 ? 2.960 2.260 -25.756 1.00 45.22 100 ARG A N 1
ATOM 795 C CA . ARG A 1 100 ? 3.923 1.818 -24.718 1.00 45.22 100 ARG A CA 1
ATOM 796 C C . ARG A 1 100 ? 3.505 0.534 -23.997 1.00 45.22 100 ARG A C 1
ATOM 798 O O . ARG A 1 100 ? 4.367 -0.274 -23.646 1.00 45.22 100 ARG A O 1
ATOM 805 N N . THR A 1 101 ? 2.207 0.274 -23.832 1.00 47.50 101 THR A N 1
ATOM 806 C CA . THR A 1 101 ? 1.746 -0.923 -23.100 1.00 47.50 101 THR A CA 1
ATOM 807 C C . THR A 1 101 ? 2.013 -2.238 -23.841 1.00 47.50 101 THR A C 1
ATOM 809 O O . THR A 1 101 ? 2.232 -3.264 -23.191 1.00 47.50 101 THR A O 1
ATOM 812 N N . ARG A 1 102 ? 2.081 -2.225 -25.182 1.00 41.91 102 ARG A N 1
ATOM 813 C CA . ARG A 1 102 ? 2.362 -3.428 -25.991 1.00 41.91 102 ARG A CA 1
ATOM 814 C C . ARG A 1 102 ? 3.834 -3.851 -25.950 1.00 41.91 102 ARG A C 1
ATOM 816 O O . ARG A 1 102 ? 4.125 -5.046 -25.961 1.00 41.91 102 ARG A O 1
ATOM 823 N N . ARG A 1 103 ? 4.775 -2.905 -25.847 1.00 38.16 103 ARG A N 1
ATOM 824 C CA . ARG A 1 103 ? 6.220 -3.207 -25.874 1.00 38.16 103 ARG A CA 1
ATOM 825 C C . ARG A 1 103 ? 6.709 -3.854 -24.564 1.00 38.16 103 ARG A C 1
ATOM 827 O O . ARG A 1 103 ? 7.551 -4.746 -24.605 1.00 38.16 103 ARG A O 1
ATOM 834 N N . ASN A 1 104 ? 6.088 -3.523 -23.428 1.00 40.97 104 ASN A N 1
ATOM 835 C CA . ASN A 1 104 ? 6.397 -4.125 -22.119 1.00 40.97 104 ASN A CA 1
ATOM 836 C C . ASN A 1 104 ? 5.897 -5.574 -21.948 1.00 40.97 104 ASN A C 1
ATOM 838 O O . ASN A 1 104 ? 6.324 -6.268 -21.025 1.00 40.97 104 ASN A O 1
ATOM 842 N N . PHE A 1 105 ? 5.029 -6.072 -22.835 1.00 43.19 105 PHE A N 1
ATOM 843 C CA . PHE A 1 105 ? 4.547 -7.456 -22.768 1.00 43.19 105 PHE A CA 1
ATOM 844 C C . PHE A 1 105 ? 5.563 -8.481 -23.287 1.00 43.19 105 PHE A C 1
ATOM 846 O O . PHE A 1 105 ? 5.565 -9.612 -22.809 1.00 43.19 105 PHE A O 1
ATOM 853 N N . ARG A 1 106 ? 6.463 -8.105 -24.208 1.00 36.03 106 ARG A N 1
ATOM 854 C CA . ARG A 1 106 ? 7.422 -9.054 -24.805 1.00 36.03 106 ARG A CA 1
ATOM 855 C C . ARG A 1 106 ? 8.551 -9.460 -23.849 1.00 36.03 106 ARG A C 1
ATOM 857 O O . ARG A 1 106 ? 9.084 -10.549 -23.977 1.00 36.03 106 ARG A O 1
ATOM 864 N N . ILE A 1 107 ? 8.857 -8.636 -22.844 1.00 42.94 107 ILE A N 1
ATOM 865 C CA . ILE A 1 107 ? 9.881 -8.931 -21.822 1.00 42.94 107 ILE A CA 1
ATOM 866 C C . ILE A 1 107 ? 9.324 -9.855 -20.709 1.00 42.94 107 ILE A C 1
ATOM 868 O O . ILE A 1 107 ? 10.072 -10.397 -19.899 1.00 42.94 107 ILE A O 1
ATOM 872 N N . ARG A 1 108 ? 8.001 -10.096 -20.661 1.00 44.53 108 ARG A N 1
ATOM 873 C CA . ARG A 1 108 ? 7.357 -10.894 -19.598 1.00 44.53 108 ARG A CA 1
ATOM 874 C C . ARG A 1 108 ? 7.537 -12.412 -19.720 1.00 44.53 108 ARG A C 1
ATOM 876 O O . ARG A 1 108 ? 7.277 -13.092 -18.732 1.00 44.53 108 ARG A O 1
ATOM 883 N N . SER A 1 109 ? 7.969 -12.957 -20.858 1.00 38.53 109 SER A N 1
ATOM 884 C CA . SER A 1 109 ? 8.058 -14.418 -21.036 1.00 38.53 109 SER A CA 1
ATOM 885 C C . SER A 1 109 ? 9.354 -15.054 -20.522 1.00 38.53 109 SER A C 1
ATOM 887 O O . SER A 1 109 ? 9.356 -16.253 -20.271 1.00 38.53 109 SER A O 1
ATOM 889 N N . GLU A 1 110 ? 10.434 -14.293 -20.314 1.00 40.44 110 GLU A N 1
ATOM 890 C CA . GLU A 1 110 ? 11.744 -14.876 -19.956 1.00 40.44 110 GLU A CA 1
ATOM 891 C C . GLU A 1 110 ? 12.032 -14.946 -18.446 1.00 40.44 110 GLU A C 1
ATOM 893 O O . GLU A 1 110 ? 12.941 -15.655 -18.031 1.00 40.44 110 GLU A O 1
ATOM 898 N N . PHE A 1 111 ? 11.240 -14.287 -17.593 1.00 45.53 111 PHE A N 1
ATOM 899 C CA . PHE A 1 111 ? 11.507 -14.207 -16.143 1.00 45.53 111 PHE A CA 1
ATOM 900 C C . PHE A 1 111 ? 10.519 -14.988 -15.255 1.00 45.53 111 PHE A C 1
ATOM 902 O O . PHE A 1 111 ? 10.512 -14.807 -14.040 1.00 45.53 111 PHE A O 1
ATOM 909 N N . LEU A 1 112 ? 9.682 -15.854 -15.838 1.00 44.28 112 LEU A N 1
ATOM 910 C CA . LEU A 1 112 ? 8.607 -16.576 -15.132 1.00 44.28 112 LEU A CA 1
ATOM 911 C C . LEU A 1 112 ? 8.929 -18.032 -14.736 1.00 44.28 112 LEU A C 1
ATOM 913 O O . LEU A 1 112 ? 8.010 -18.777 -14.408 1.00 44.28 112 LEU A O 1
ATOM 917 N N . TYR A 1 113 ? 10.195 -18.456 -14.706 1.00 40.38 113 TYR A N 1
ATOM 918 C CA . TYR A 1 113 ? 10.552 -19.822 -14.292 1.00 40.38 113 TYR A CA 1
ATOM 919 C C . TYR A 1 113 ? 11.428 -19.860 -13.034 1.00 40.38 113 TYR A C 1
ATOM 921 O O . TYR A 1 113 ? 12.645 -19.979 -13.112 1.00 40.38 113 TYR A O 1
ATOM 929 N N . GLU A 1 114 ? 10.788 -19.889 -11.865 1.00 38.38 114 GLU A N 1
ATOM 930 C CA . GLU A 1 114 ? 11.279 -20.705 -10.749 1.00 38.38 114 GLU A CA 1
ATOM 931 C C . GLU A 1 114 ? 10.250 -21.819 -10.509 1.00 38.38 114 GLU A C 1
ATOM 933 O O . GLU A 1 114 ? 9.110 -21.575 -10.114 1.00 38.38 114 GLU A O 1
ATOM 938 N N . ARG A 1 115 ? 10.636 -23.057 -10.848 1.00 37.81 115 ARG A N 1
ATOM 939 C CA . ARG A 1 115 ? 9.832 -24.267 -10.625 1.00 37.81 115 ARG A CA 1
ATOM 940 C C . ARG A 1 115 ? 9.620 -24.464 -9.118 1.00 37.81 115 ARG A C 1
ATOM 942 O O . ARG A 1 115 ? 10.614 -24.507 -8.393 1.00 37.81 115 ARG A O 1
ATOM 949 N N . PRO A 1 116 ? 8.388 -24.689 -8.632 1.00 41.84 116 PRO A N 1
ATOM 950 C CA . PRO A 1 116 ? 8.195 -25.141 -7.264 1.00 41.84 116 PRO A CA 1
ATOM 951 C C . PRO A 1 116 ? 8.789 -26.546 -7.079 1.00 41.84 116 PRO A C 1
ATOM 953 O O . PRO A 1 116 ? 8.531 -27.469 -7.855 1.00 41.84 116 PRO A O 1
ATOM 956 N N . ASN A 1 117 ? 9.607 -26.681 -6.035 1.00 39.19 117 ASN A N 1
ATOM 957 C CA . ASN A 1 117 ? 10.162 -27.938 -5.546 1.00 39.19 117 ASN A CA 1
ATOM 958 C C . ASN A 1 117 ? 9.042 -28.960 -5.290 1.00 39.19 117 ASN A C 1
ATOM 960 O O . ASN A 1 117 ? 8.110 -28.691 -4.532 1.00 39.19 117 ASN A O 1
ATOM 964 N N . LYS A 1 118 ? 9.168 -30.149 -5.895 1.00 41.94 118 LYS A N 1
ATOM 965 C CA . LYS A 1 118 ? 8.324 -31.320 -5.627 1.00 41.94 118 LYS A CA 1
ATOM 966 C C . LYS A 1 118 ? 8.369 -31.645 -4.128 1.00 41.94 118 LYS A C 1
ATOM 968 O O . LYS A 1 118 ? 9.415 -32.043 -3.623 1.00 41.94 118 LYS A O 1
ATOM 973 N N . ARG A 1 119 ? 7.240 -31.503 -3.428 1.00 40.50 119 ARG A N 1
ATOM 974 C CA . ARG A 1 119 ? 7.019 -32.101 -2.103 1.00 40.50 119 ARG A CA 1
ATOM 975 C C . ARG A 1 119 ? 6.077 -33.302 -2.212 1.00 40.50 119 ARG A C 1
ATOM 977 O O . ARG A 1 119 ? 5.197 -33.337 -3.065 1.00 40.50 119 ARG A O 1
ATOM 984 N N . ALA A 1 120 ? 6.380 -34.272 -1.356 1.00 46.56 120 ALA A N 1
ATOM 985 C CA . ALA A 1 120 ? 5.861 -35.629 -1.218 1.00 46.56 120 ALA A CA 1
ATOM 986 C C . ALA A 1 120 ? 4.333 -35.729 -0.980 1.00 46.56 120 ALA A C 1
ATOM 988 O O . ALA A 1 120 ? 3.716 -34.737 -0.588 1.00 46.56 120 ALA A O 1
ATOM 989 N N . PRO A 1 121 ? 3.728 -36.916 -1.205 1.00 45.56 121 PRO A N 1
ATOM 990 C CA . PRO A 1 121 ? 2.285 -37.131 -1.092 1.00 45.56 121 PRO A CA 1
ATOM 991 C C . PRO A 1 121 ? 1.764 -37.020 0.348 1.00 45.56 121 PRO A C 1
ATOM 993 O O . PRO A 1 121 ? 2.415 -37.438 1.304 1.00 45.56 121 PRO A O 1
ATOM 996 N N . ALA A 1 122 ? 0.564 -36.449 0.470 1.00 40.09 122 ALA A N 1
ATOM 997 C CA . ALA A 1 122 ? -0.156 -36.240 1.717 1.00 40.09 122 ALA A CA 1
ATOM 998 C C . ALA A 1 122 ? -0.737 -37.551 2.275 1.00 40.09 122 ALA A C 1
ATOM 1000 O O . ALA A 1 122 ? -1.344 -38.336 1.547 1.00 40.09 122 ALA A O 1
ATOM 1001 N N . SER A 1 123 ? -0.567 -37.743 3.585 1.00 41.81 123 SER A N 1
ATOM 1002 C CA . SER A 1 123 ? -1.220 -38.777 4.392 1.00 41.81 123 SER A CA 1
ATOM 1003 C C . SER A 1 123 ? -2.698 -38.431 4.576 1.00 41.81 123 SER A C 1
ATOM 1005 O O . SER A 1 123 ? -3.025 -37.311 4.966 1.00 41.81 123 SER A O 1
ATOM 1007 N N . ALA A 1 124 ? -3.579 -39.388 4.298 1.00 39.38 124 ALA A N 1
ATOM 1008 C CA . ALA A 1 124 ? -5.020 -39.257 4.475 1.00 39.38 124 ALA A CA 1
ATOM 1009 C C . ALA A 1 124 ? -5.406 -39.316 5.965 1.00 39.38 124 ALA A C 1
ATOM 1011 O O . ALA A 1 124 ? -4.955 -40.201 6.692 1.00 39.38 124 ALA A O 1
ATOM 1012 N N . THR A 1 125 ? -6.260 -38.387 6.396 1.00 49.09 125 THR A N 1
ATOM 1013 C CA . THR A 1 125 ? -6.907 -38.377 7.719 1.00 49.09 125 THR A CA 1
ATOM 1014 C C . THR A 1 125 ? -8.335 -38.922 7.581 1.00 49.09 125 THR A C 1
ATOM 1016 O O . THR A 1 125 ? -9.014 -38.553 6.619 1.00 49.09 125 THR A O 1
ATOM 1019 N N . PRO A 1 126 ? -8.814 -39.780 8.502 1.00 46.88 126 PRO A N 1
ATOM 1020 C CA . PRO A 1 126 ? -10.141 -40.383 8.414 1.00 46.88 126 PRO A CA 1
ATOM 1021 C C . PRO A 1 126 ? -11.277 -39.422 8.798 1.00 46.88 126 PRO A C 1
ATOM 1023 O O . PRO A 1 126 ? -11.138 -38.549 9.654 1.00 46.88 126 PRO A O 1
ATOM 1026 N N . THR A 1 127 ? -12.416 -39.635 8.141 1.00 46.44 127 THR A N 1
ATOM 1027 C CA . THR A 1 127 ? -13.705 -38.953 8.305 1.00 46.44 127 THR A CA 1
ATOM 1028 C C . THR A 1 127 ? -14.337 -39.234 9.678 1.00 46.44 127 THR A C 1
ATOM 1030 O O . THR A 1 127 ? -14.398 -40.400 10.070 1.00 46.44 127 THR A O 1
ATOM 1033 N N . PRO A 1 128 ? -14.858 -38.223 10.402 1.00 48.44 128 PRO A N 1
ATOM 1034 C CA . PRO A 1 128 ? -15.622 -38.451 11.625 1.00 48.44 128 PRO A CA 1
ATOM 1035 C C . PRO A 1 128 ? -17.074 -38.868 11.332 1.00 48.44 128 PRO A C 1
ATOM 1037 O O . PRO A 1 128 ? -17.763 -38.271 10.504 1.00 48.44 128 PRO A O 1
ATOM 1040 N N . THR A 1 129 ? -17.522 -39.898 12.049 1.00 52.84 129 THR A N 1
ATOM 1041 C CA . THR A 1 129 ? -18.894 -40.429 12.093 1.00 52.84 129 THR A CA 1
ATOM 1042 C C . THR A 1 129 ? -19.862 -39.431 12.754 1.00 52.84 129 THR A C 1
ATOM 1044 O O . THR A 1 129 ? -19.498 -38.839 13.771 1.00 52.84 129 THR A O 1
ATOM 1047 N N . PRO A 1 130 ? -21.097 -39.252 12.244 1.00 46.75 130 PRO A N 1
ATOM 1048 C CA . PRO A 1 130 ? -22.089 -38.369 12.857 1.00 46.75 130 PRO A CA 1
ATOM 1049 C C . PRO A 1 130 ? -22.723 -38.988 14.115 1.00 46.75 130 PRO A C 1
ATOM 1051 O O . PRO A 1 130 ? -23.208 -40.119 14.092 1.00 46.75 130 PRO A O 1
ATOM 1054 N N . THR A 1 131 ? -22.743 -38.218 15.205 1.00 50.88 131 THR A N 1
ATOM 1055 C CA . THR A 1 131 ? -23.425 -38.538 16.470 1.00 50.88 131 THR A CA 1
ATOM 1056 C C . THR A 1 131 ? -24.905 -38.154 16.393 1.00 50.88 131 THR A C 1
ATOM 1058 O O . THR A 1 131 ? -25.247 -37.068 15.928 1.00 50.88 131 THR A O 1
ATOM 1061 N N . ALA A 1 132 ? -25.774 -39.053 16.858 1.00 47.62 132 ALA A N 1
ATOM 1062 C CA . ALA A 1 132 ? -27.228 -38.932 16.826 1.00 47.62 132 ALA A CA 1
ATOM 1063 C C . ALA A 1 132 ? -27.769 -37.762 17.671 1.00 47.62 132 ALA A C 1
ATOM 1065 O O . ALA A 1 132 ? -27.379 -37.559 18.820 1.00 47.62 132 ALA A O 1
ATOM 1066 N N . THR A 1 133 ? -28.712 -37.029 17.081 1.00 43.47 133 THR A N 1
ATOM 1067 C CA . THR A 1 133 ? -29.490 -35.942 17.681 1.00 43.47 133 THR A CA 1
ATOM 1068 C C . THR A 1 133 ? -30.530 -36.501 18.655 1.00 43.47 133 THR A C 1
ATOM 1070 O O . THR A 1 133 ? -31.396 -37.280 18.261 1.00 43.47 133 THR A O 1
ATOM 1073 N N . VAL A 1 134 ? -30.463 -36.086 19.922 1.00 52.97 134 VAL A N 1
ATOM 1074 C CA . VAL A 1 134 ? -31.504 -36.328 20.932 1.00 52.97 134 VAL A CA 1
ATOM 1075 C C . VAL A 1 134 ? -32.539 -35.209 20.828 1.00 52.97 134 VAL A C 1
ATOM 1077 O O . VAL A 1 134 ? -32.198 -34.032 20.936 1.00 52.97 134 VAL A O 1
ATOM 1080 N N . ALA A 1 135 ? -33.794 -35.581 20.578 1.00 51.03 135 ALA A N 1
ATOM 1081 C CA . ALA A 1 135 ? -34.931 -34.668 20.540 1.00 51.03 135 ALA A CA 1
ATOM 1082 C C . ALA A 1 135 ? -35.293 -34.187 21.961 1.00 51.03 135 ALA A C 1
ATOM 1084 O O . ALA A 1 135 ? -35.331 -35.015 22.875 1.00 51.03 135 ALA A O 1
ATOM 1085 N N . PRO A 1 136 ? -35.579 -32.889 22.172 1.00 48.91 136 PRO A N 1
ATOM 1086 C CA . PRO A 1 136 ? -36.067 -32.408 23.455 1.00 48.91 136 PRO A CA 1
ATOM 1087 C C . PRO A 1 136 ? -37.544 -32.780 23.640 1.00 48.91 136 PRO A C 1
ATOM 1089 O O . PRO A 1 136 ? -38.369 -32.595 22.745 1.00 48.91 136 PRO A O 1
ATOM 1092 N N . SER A 1 137 ? -37.857 -33.317 24.820 1.00 54.62 137 SER A N 1
ATOM 1093 C CA . SER A 1 137 ? -39.212 -33.586 25.292 1.00 54.62 137 SER A CA 1
ATOM 1094 C C . SER A 1 137 ? -39.964 -32.274 25.489 1.00 54.62 137 SER A C 1
ATOM 1096 O O . SER A 1 137 ? -39.539 -31.412 26.259 1.00 54.62 137 SER A O 1
ATOM 1098 N N . ASN A 1 138 ? -41.074 -32.151 24.774 1.00 54.72 138 ASN A N 1
ATOM 1099 C CA . ASN A 1 138 ? -42.000 -31.039 24.836 1.00 54.72 138 ASN A CA 1
ATOM 1100 C C . ASN A 1 138 ? -42.999 -31.316 25.964 1.00 54.72 138 ASN A C 1
ATOM 1102 O O . ASN A 1 138 ? -43.993 -31.997 25.735 1.00 54.72 138 ASN A O 1
ATOM 1106 N N . ASP A 1 139 ? -42.698 -30.851 27.172 1.00 54.19 139 ASP A N 1
ATOM 1107 C CA . ASP A 1 139 ? -43.638 -30.897 28.286 1.00 54.19 139 ASP A CA 1
ATOM 1108 C C . ASP A 1 139 ? -43.554 -29.603 29.104 1.00 54.19 139 ASP A C 1
ATOM 1110 O O . ASP A 1 139 ? -42.510 -29.257 29.653 1.00 54.19 139 ASP A O 1
ATOM 1114 N N . GLN A 1 140 ? -44.724 -28.963 29.199 1.00 48.09 140 GLN A N 1
ATOM 1115 C CA . GLN A 1 140 ? -45.168 -28.008 30.220 1.00 48.09 140 GLN A CA 1
ATOM 1116 C C . GLN A 1 140 ? -44.721 -26.543 30.089 1.00 48.09 140 GLN A C 1
ATOM 1118 O O . GLN A 1 140 ? -43.613 -26.158 30.449 1.00 48.09 140 GLN A O 1
ATOM 1123 N N . CYS A 1 141 ? -45.659 -25.701 29.629 1.00 46.16 141 CYS A N 1
ATOM 1124 C CA . CYS A 1 141 ? -46.383 -24.728 30.469 1.00 46.16 141 CYS A CA 1
ATOM 1125 C C . CYS A 1 141 ? -47.279 -23.840 29.577 1.00 46.16 141 CYS A C 1
ATOM 1127 O O . CYS A 1 141 ? -46.867 -22.768 29.145 1.00 46.16 141 CYS A O 1
ATOM 1129 N N . GLU A 1 142 ? -48.513 -24.276 29.298 1.00 53.59 142 GLU A N 1
ATOM 1130 C CA . GLU A 1 142 ? -49.510 -23.485 28.542 1.00 53.59 142 GLU A CA 1
ATOM 1131 C C . GLU A 1 142 ? -50.280 -22.460 29.405 1.00 53.59 142 GLU A C 1
ATOM 1133 O O . GLU A 1 142 ? -51.109 -21.719 28.886 1.00 53.59 142 GLU A O 1
ATOM 1138 N N . GLU A 1 143 ? -49.985 -22.335 30.703 1.00 51.88 143 GLU A N 1
ATOM 1139 C CA . GLU A 1 143 ? -50.775 -21.503 31.631 1.00 51.88 143 GLU A CA 1
ATOM 1140 C C . GLU A 1 143 ? -50.010 -20.287 32.194 1.00 51.88 143 GLU A C 1
ATOM 1142 O O . GLU A 1 143 ? -50.211 -19.869 33.331 1.00 51.88 143 GLU A O 1
ATOM 1147 N N . CYS A 1 144 ? -49.111 -19.688 31.404 1.00 49.72 144 CYS A N 1
ATOM 1148 C CA . CYS A 1 144 ? -48.416 -18.443 31.783 1.00 49.72 144 CYS A CA 1
ATOM 1149 C C . CYS A 1 144 ? -48.613 -17.274 30.798 1.00 49.72 144 CYS A C 1
ATOM 1151 O O . CYS A 1 144 ? -47.979 -16.236 30.962 1.00 49.72 144 CYS A O 1
ATOM 1153 N N . LEU A 1 145 ? -49.480 -17.401 29.784 1.00 48.62 145 LEU A N 1
ATOM 1154 C CA . LEU A 1 145 ? -49.545 -16.449 28.660 1.00 48.62 145 LEU A CA 1
ATOM 1155 C C . LEU A 1 145 ? -50.738 -15.478 28.647 1.00 48.62 145 LEU A C 1
ATOM 1157 O O . LEU A 1 145 ? -50.907 -14.766 27.661 1.00 48.62 145 LEU A O 1
ATOM 1161 N N . SER A 1 146 ? -51.562 -15.389 29.695 1.00 50.00 146 SER A N 1
ATOM 1162 C CA . SER A 1 146 ? -52.803 -14.595 29.605 1.00 50.00 146 SER A CA 1
ATOM 1163 C C . SER A 1 146 ? -52.844 -13.278 30.382 1.00 50.00 146 SER A C 1
ATOM 1165 O O . SER A 1 146 ? -53.894 -12.650 30.382 1.00 50.00 146 SER A O 1
ATOM 1167 N N . ASN A 1 147 ? -51.751 -12.806 30.993 1.00 49.81 147 ASN A N 1
ATOM 1168 C CA . ASN A 1 147 ? -51.730 -11.495 31.661 1.00 49.81 147 ASN A CA 1
ATOM 1169 C C . ASN A 1 147 ? -50.449 -10.716 31.330 1.00 49.81 147 ASN A C 1
ATOM 1171 O O . ASN A 1 147 ? -49.478 -10.745 32.079 1.00 49.81 147 ASN A O 1
ATOM 1175 N N . GLY A 1 148 ? -50.456 -10.012 30.199 1.00 52.81 148 GLY A N 1
ATOM 1176 C CA . GLY A 1 148 ? -49.351 -9.154 29.769 1.00 52.81 148 GLY A CA 1
ATOM 1177 C C . GLY A 1 148 ? -49.773 -8.236 28.630 1.00 52.81 148 GLY A C 1
ATOM 1178 O O . GLY A 1 148 ? -49.352 -8.398 27.491 1.00 52.81 148 GLY A O 1
ATOM 1179 N N . THR A 1 149 ? -50.676 -7.307 28.923 1.00 49.50 149 THR A N 1
ATOM 1180 C CA . THR A 1 149 ? -51.081 -6.228 28.020 1.00 49.50 149 THR A CA 1
ATOM 1181 C C . THR A 1 149 ? -49.887 -5.335 27.650 1.00 49.50 149 THR A C 1
ATOM 1183 O O . THR A 1 149 ? -49.257 -4.773 28.539 1.00 49.50 149 THR A O 1
ATOM 1186 N N . ASN A 1 150 ? -49.664 -5.133 26.346 1.00 51.81 150 ASN A N 1
ATOM 1187 C CA . ASN A 1 150 ? -48.976 -3.986 25.722 1.00 51.81 150 ASN A CA 1
ATOM 1188 C C . ASN A 1 150 ? -47.446 -3.811 25.879 1.00 51.81 150 ASN A C 1
ATOM 1190 O O . ASN A 1 150 ? -46.946 -2.743 25.537 1.00 51.81 150 ASN A O 1
ATOM 1194 N N . ASP A 1 151 ? -46.683 -4.822 26.301 1.00 52.56 151 ASP A N 1
ATOM 1195 C CA . ASP A 1 151 ? -45.220 -4.678 26.489 1.00 52.56 151 ASP A CA 1
ATOM 1196 C C . ASP A 1 151 ? -44.359 -5.060 25.263 1.00 52.56 151 ASP A C 1
ATOM 1198 O O . ASP A 1 151 ? -43.142 -4.866 25.258 1.00 52.56 151 ASP A O 1
ATOM 1202 N N . SER A 1 152 ? -44.959 -5.585 24.186 1.00 53.72 152 SER A N 1
ATOM 1203 C CA . SER A 1 152 ? -44.204 -5.988 22.987 1.00 53.72 152 SER A CA 1
ATOM 1204 C C . SER A 1 152 ? -43.569 -4.803 22.258 1.00 53.72 152 SER A C 1
ATOM 1206 O O . SER A 1 152 ? -42.435 -4.911 21.794 1.00 53.72 152 SER A O 1
ATOM 1208 N N . ASP A 1 153 ? -44.258 -3.662 22.200 1.00 55.47 153 ASP A N 1
ATOM 1209 C CA . ASP A 1 153 ? -43.743 -2.468 21.521 1.00 55.47 153 ASP A CA 1
ATOM 1210 C C . ASP A 1 153 ? -42.603 -1.822 22.329 1.00 55.47 153 ASP A C 1
ATOM 1212 O O . ASP A 1 153 ? -41.575 -1.448 21.760 1.00 55.47 153 ASP A O 1
ATOM 1216 N N . VAL A 1 154 ? -42.706 -1.819 23.664 1.00 57.53 154 VAL A N 1
ATOM 1217 C CA . VAL A 1 154 ? -41.681 -1.283 24.580 1.00 57.53 154 VAL A CA 1
ATOM 1218 C C . VAL A 1 154 ? -40.380 -2.092 24.514 1.00 57.53 154 VAL A C 1
ATOM 1220 O O . VAL A 1 154 ? -39.293 -1.511 24.467 1.00 57.53 154 VAL A O 1
ATOM 1223 N N . ILE A 1 155 ? -40.463 -3.425 24.429 1.00 58.47 155 ILE A N 1
ATOM 1224 C CA . ILE A 1 155 ? -39.280 -4.289 24.282 1.00 58.47 155 ILE A CA 1
ATOM 1225 C C . ILE A 1 155 ? -38.613 -4.078 22.913 1.00 58.47 155 ILE A C 1
ATOM 1227 O O . ILE A 1 155 ? -37.380 -4.079 22.822 1.00 58.47 155 ILE A O 1
ATOM 1231 N N . THR A 1 156 ? -39.384 -3.851 21.842 1.00 68.25 156 THR A N 1
ATOM 1232 C CA . THR A 1 156 ? -38.794 -3.602 20.515 1.00 68.25 156 THR A CA 1
ATOM 1233 C C . THR A 1 156 ? -38.064 -2.266 20.431 1.00 68.25 156 THR A C 1
ATOM 1235 O O . THR A 1 156 ? -37.004 -2.207 19.806 1.00 68.25 156 THR A O 1
ATOM 1238 N N . ASP A 1 157 ? -38.560 -1.221 21.092 1.00 69.00 157 ASP A N 1
ATOM 1239 C CA . ASP A 1 157 ? -37.908 0.090 21.083 1.00 69.00 157 ASP A CA 1
ATOM 1240 C C . ASP A 1 157 ? -36.659 0.124 21.974 1.00 69.00 157 ASP A C 1
ATOM 1242 O O . ASP A 1 157 ? -35.609 0.580 21.521 1.00 69.00 157 ASP A O 1
ATOM 1246 N N . GLN A 1 158 ? -36.685 -0.499 23.159 1.00 69.62 158 GLN A N 1
ATOM 1247 C CA . GLN A 1 158 ? -35.472 -0.661 23.977 1.00 69.62 158 GLN A CA 1
ATOM 1248 C C . GLN A 1 158 ? -34.387 -1.480 23.260 1.00 69.62 158 GLN A C 1
ATOM 1250 O O . GLN A 1 158 ? -33.196 -1.185 23.376 1.00 69.62 158 GLN A O 1
ATOM 1255 N N . THR A 1 159 ? -34.781 -2.487 22.475 1.00 73.88 159 THR A N 1
ATOM 1256 C CA . THR A 1 159 ? -33.828 -3.294 21.701 1.00 73.88 159 THR A CA 1
ATOM 1257 C C . THR A 1 159 ? -33.196 -2.483 20.564 1.00 73.88 159 THR A C 1
ATOM 1259 O O . THR A 1 159 ? -31.991 -2.600 20.336 1.00 73.88 159 THR A O 1
ATOM 1262 N N . LYS A 1 160 ? -33.961 -1.616 19.880 1.00 75.06 160 LYS A N 1
ATOM 1263 C CA . LYS A 1 160 ? -33.417 -0.698 18.858 1.00 75.06 160 LYS A CA 1
ATOM 1264 C C . LYS A 1 160 ? -32.430 0.296 19.467 1.00 75.06 160 LYS A C 1
ATOM 1266 O O . LYS A 1 160 ? -31.357 0.503 18.898 1.00 75.06 160 LYS A O 1
ATOM 1271 N N . ASP A 1 161 ? -32.751 0.850 20.633 1.00 73.94 161 ASP A N 1
ATOM 1272 C CA . ASP A 1 161 ? -31.882 1.803 21.321 1.00 73.94 161 ASP A CA 1
ATOM 1273 C C . ASP A 1 161 ? -30.558 1.154 21.735 1.00 73.94 161 ASP A C 1
ATOM 1275 O O . ASP A 1 161 ? -29.494 1.698 21.432 1.00 73.94 161 ASP A O 1
ATOM 1279 N N . ILE A 1 162 ? -30.595 -0.049 22.321 1.00 74.50 162 ILE A N 1
ATOM 1280 C CA . ILE A 1 162 ? -29.384 -0.801 22.687 1.00 74.50 162 ILE A CA 1
ATOM 1281 C C . ILE A 1 162 ? -28.542 -1.124 21.447 1.00 74.50 162 ILE A C 1
ATOM 1283 O O . ILE A 1 162 ? -27.332 -0.897 21.461 1.00 74.50 162 ILE A O 1
ATOM 1287 N N . VAL A 1 163 ? -29.158 -1.594 20.356 1.00 76.56 163 VAL A N 1
ATOM 1288 C CA . VAL A 1 163 ? -28.445 -1.877 19.097 1.00 76.56 163 VAL A CA 1
ATOM 1289 C C . VAL A 1 163 ? -27.778 -0.612 18.545 1.00 76.56 163 VAL A C 1
ATOM 1291 O O . VAL A 1 163 ? -26.620 -0.677 18.135 1.00 76.56 163 VAL A O 1
ATOM 1294 N N . SER A 1 164 ? -28.453 0.541 18.604 1.00 75.38 164 SER A N 1
ATOM 1295 C CA . SER A 1 164 ? -27.898 1.827 18.154 1.00 75.38 164 SER A CA 1
ATOM 1296 C C . SER A 1 164 ? -26.740 2.336 19.022 1.00 75.38 164 SER A C 1
ATOM 1298 O O . SER A 1 164 ? -25.848 3.036 18.546 1.00 75.38 164 SER A O 1
ATOM 1300 N N . VAL A 1 165 ? -26.755 2.048 20.327 1.00 67.62 165 VAL A N 1
ATOM 1301 C CA . VAL A 1 165 ? -25.670 2.425 21.244 1.00 67.62 165 VAL A CA 1
ATOM 1302 C C . VAL A 1 165 ? -24.468 1.516 21.011 1.00 67.62 165 VAL A C 1
ATOM 1304 O O . VAL A 1 165 ? -23.349 2.004 20.884 1.00 67.62 165 VAL A O 1
ATOM 1307 N N . VAL A 1 166 ? -24.692 0.206 20.878 1.00 69.50 166 VAL A N 1
ATOM 1308 C CA . VAL A 1 166 ? -23.630 -0.768 20.595 1.00 69.50 166 VAL A CA 1
ATOM 1309 C C . VAL A 1 166 ? -22.979 -0.505 19.235 1.00 69.50 166 VAL A C 1
ATOM 1311 O O . VAL A 1 166 ? -21.759 -0.607 19.128 1.00 69.50 166 VAL A O 1
ATOM 1314 N N . SER A 1 167 ? -23.747 -0.133 18.203 1.00 72.50 167 SER A N 1
ATOM 1315 C CA . SER A 1 167 ? -23.174 0.222 16.898 1.00 72.50 167 SER A CA 1
ATOM 1316 C C . SER A 1 167 ? -22.274 1.456 16.990 1.00 72.50 167 SER A C 1
ATOM 1318 O O . SER A 1 167 ? -21.140 1.398 16.528 1.00 72.50 167 SER A O 1
ATOM 1320 N N . ARG A 1 168 ? -22.718 2.516 17.680 1.00 67.06 168 ARG A N 1
ATOM 1321 C CA . ARG A 1 168 ? -21.920 3.737 17.892 1.00 67.06 168 ARG A CA 1
ATOM 1322 C C . ARG A 1 168 ? -20.629 3.476 18.662 1.00 67.06 168 ARG A C 1
ATOM 1324 O O . ARG A 1 168 ? -19.570 3.923 18.242 1.00 67.06 168 ARG A O 1
ATOM 1331 N N . ILE A 1 169 ? -20.694 2.701 19.747 1.00 65.50 169 ILE A N 1
ATOM 1332 C CA . ILE A 1 169 ? -19.497 2.329 20.520 1.00 65.50 169 ILE A CA 1
ATOM 1333 C C . ILE A 1 169 ? -18.514 1.541 19.641 1.00 65.50 169 ILE A C 1
ATOM 1335 O O . ILE A 1 169 ? -17.307 1.762 19.709 1.00 65.50 169 ILE A O 1
ATOM 1339 N N . ASN A 1 170 ? -19.010 0.638 18.790 1.00 78.44 170 ASN A N 1
ATOM 1340 C CA . ASN A 1 170 ? -18.154 -0.117 17.875 1.00 78.44 170 ASN A CA 1
ATOM 1341 C C . ASN A 1 170 ? -17.495 0.777 16.812 1.00 78.44 170 ASN A C 1
ATOM 1343 O O . ASN A 1 170 ? -16.333 0.541 16.479 1.00 78.44 170 ASN A O 1
ATOM 1347 N N . GLU A 1 171 ? -18.207 1.784 16.301 1.00 80.31 171 GLU A N 1
ATOM 1348 C CA . GLU A 1 171 ? -17.674 2.770 15.353 1.00 80.31 171 GLU A CA 1
ATOM 1349 C C . GLU A 1 171 ? -16.578 3.631 15.997 1.00 80.31 171 GLU A C 1
ATOM 1351 O O . GLU A 1 171 ? -15.478 3.705 15.456 1.00 80.31 171 GLU A O 1
ATOM 1356 N N . GLU A 1 172 ? -16.813 4.187 17.191 1.00 82.75 172 GLU A N 1
ATOM 1357 C CA . GLU A 1 172 ? -15.820 5.009 17.903 1.00 82.75 172 GLU A CA 1
ATOM 1358 C C . GLU A 1 172 ? -14.539 4.224 18.227 1.00 82.75 172 GLU A C 1
ATOM 1360 O O . GLU A 1 172 ? -13.422 4.699 18.002 1.00 82.75 172 GLU A O 1
ATOM 1365 N N . VAL A 1 173 ? -14.683 2.982 18.705 1.00 85.88 173 VAL A N 1
ATOM 1366 C CA . VAL A 1 173 ? -13.538 2.099 18.974 1.00 85.88 173 VAL A CA 1
ATOM 1367 C C . VAL A 1 173 ? -12.790 1.763 17.682 1.00 85.88 173 VAL A C 1
ATOM 1369 O O . VAL A 1 173 ? -11.561 1.642 17.685 1.00 85.88 173 VAL A O 1
ATOM 1372 N N . LEU A 1 174 ? -13.497 1.588 16.562 1.00 86.62 174 LEU A N 1
ATOM 1373 C CA . LEU A 1 174 ? -12.857 1.350 15.274 1.00 86.62 174 LEU A CA 1
ATOM 1374 C C . LEU A 1 174 ? -12.093 2.593 14.802 1.00 86.62 174 LEU A C 1
ATOM 1376 O O . LEU A 1 174 ? -10.938 2.449 14.402 1.00 86.62 174 LEU A O 1
ATOM 1380 N N . ASP A 1 175 ? -12.672 3.785 14.918 1.00 89.31 175 ASP A N 1
ATOM 1381 C CA . ASP A 1 175 ? -12.039 5.054 14.548 1.00 89.31 175 ASP A CA 1
ATOM 1382 C C . ASP A 1 175 ? -10.741 5.291 15.314 1.00 89.31 175 ASP A C 1
ATOM 1384 O O . ASP A 1 175 ? -9.705 5.582 14.707 1.00 89.31 175 ASP A O 1
ATOM 1388 N N . GLU A 1 176 ? -10.746 5.079 16.633 1.00 91.44 176 GLU A N 1
ATOM 1389 C CA . GLU A 1 176 ? -9.536 5.183 17.451 1.00 91.44 176 GLU A CA 1
ATOM 1390 C C . GLU A 1 176 ? -8.457 4.198 16.973 1.00 91.44 176 GLU A C 1
ATOM 1392 O O . GLU A 1 176 ? -7.277 4.545 16.850 1.00 91.44 176 GLU A O 1
ATOM 1397 N N . ARG A 1 177 ? -8.846 2.965 16.629 1.00 92.62 177 ARG A N 1
ATOM 1398 C CA . ARG A 1 177 ? -7.909 1.939 16.147 1.00 92.62 177 ARG A CA 1
ATOM 1399 C C . ARG A 1 177 ? -7.391 2.224 14.741 1.00 92.62 177 ARG A C 1
ATOM 1401 O O . ARG A 1 177 ? -6.222 1.935 14.471 1.00 92.62 177 ARG A O 1
ATOM 1408 N N . LEU A 1 178 ? -8.210 2.786 13.855 1.00 93.25 178 LEU A N 1
ATOM 1409 C CA . LEU A 1 178 ? -7.791 3.231 12.523 1.00 93.25 178 LEU A CA 1
ATOM 1410 C C . LEU A 1 178 ? -6.837 4.427 12.634 1.00 93.25 178 LEU A C 1
ATOM 1412 O O . LEU A 1 178 ? -5.791 4.438 11.980 1.00 93.25 178 LEU A O 1
ATOM 1416 N N . LEU A 1 179 ? -7.125 5.371 13.536 1.00 94.56 179 LEU A N 1
ATOM 1417 C CA . LEU A 1 179 ? -6.257 6.502 13.858 1.00 94.56 179 LEU A CA 1
ATOM 1418 C C . LEU A 1 179 ? -4.915 6.042 14.453 1.00 94.56 179 LEU A C 1
ATOM 1420 O O . LEU A 1 179 ? -3.849 6.539 14.078 1.00 94.56 179 LEU A O 1
ATOM 1424 N N . ALA A 1 180 ? -4.933 5.061 15.353 1.00 95.56 180 ALA A N 1
ATOM 1425 C CA . ALA A 1 180 ? -3.720 4.460 15.896 1.00 95.56 180 ALA A CA 1
ATOM 1426 C C . ALA A 1 180 ? -2.924 3.711 14.813 1.00 95.56 180 ALA A C 1
ATOM 1428 O O . ALA A 1 180 ? -1.694 3.797 14.769 1.00 95.56 180 ALA A O 1
ATOM 1429 N N . TYR A 1 181 ? -3.611 3.014 13.902 1.00 96.00 181 TYR A N 1
ATOM 1430 C CA . TYR A 1 181 ? -2.992 2.323 12.774 1.00 96.00 181 TYR A CA 1
ATOM 1431 C C . TYR A 1 181 ? -2.270 3.285 11.822 1.00 96.00 181 TYR A C 1
ATOM 1433 O O . TYR A 1 181 ? -1.084 3.076 11.554 1.00 96.00 181 TYR A O 1
ATOM 1441 N N . GLN A 1 182 ? -2.933 4.344 11.349 1.00 96.50 182 GLN A N 1
ATOM 1442 C CA . GLN A 1 182 ? -2.326 5.292 10.401 1.00 96.50 182 GLN A CA 1
ATOM 1443 C C . GLN A 1 182 ? -1.120 6.027 11.004 1.00 96.50 182 GLN A C 1
ATOM 1445 O O . GLN A 1 182 ? -0.164 6.358 10.305 1.00 96.50 182 GLN A O 1
ATOM 1450 N N . ASN A 1 183 ? -1.120 6.213 12.327 1.00 96.38 183 ASN A N 1
ATOM 1451 C CA . ASN A 1 183 ? -0.007 6.812 13.058 1.00 96.38 183 ASN A CA 1
ATOM 1452 C C . ASN A 1 183 ? 1.088 5.812 13.460 1.00 96.38 183 ASN A C 1
ATOM 1454 O O . ASN A 1 183 ? 2.132 6.231 13.974 1.00 96.38 183 ASN A O 1
ATOM 1458 N N . SER A 1 184 ? 0.885 4.514 13.222 1.00 97.00 184 SER A N 1
ATOM 1459 C CA . SER A 1 184 ? 1.846 3.478 13.591 1.00 97.00 184 SER A CA 1
ATOM 1460 C C . SER A 1 184 ? 3.148 3.592 12.794 1.00 97.00 184 SER A C 1
ATOM 1462 O O . SER A 1 184 ? 3.167 3.914 11.604 1.00 97.00 184 SER A O 1
ATOM 1464 N N . GLU A 1 185 ? 4.262 3.245 13.440 1.00 97.56 185 GLU A N 1
ATOM 1465 C CA . GLU A 1 185 ? 5.581 3.237 12.796 1.00 97.56 185 GLU A CA 1
ATOM 1466 C C . GLU A 1 185 ? 5.639 2.304 11.580 1.00 97.56 185 GLU A C 1
ATOM 1468 O O . GLU A 1 185 ? 6.317 2.597 10.596 1.00 97.56 185 GLU A O 1
ATOM 1473 N N . ALA A 1 186 ? 4.903 1.191 11.612 1.00 97.38 186 ALA A N 1
ATOM 1474 C CA . ALA A 1 186 ? 4.837 0.266 10.487 1.00 97.38 186 ALA A CA 1
ATOM 1475 C C . ALA A 1 186 ? 4.113 0.882 9.274 1.00 97.38 186 ALA A C 1
ATOM 1477 O O . ALA A 1 186 ? 4.596 0.736 8.150 1.00 97.38 186 ALA A O 1
ATOM 1478 N N . ALA A 1 187 ? 3.010 1.612 9.485 1.00 98.12 187 ALA A N 1
ATOM 1479 C CA . ALA A 1 187 ? 2.281 2.277 8.402 1.00 98.12 187 ALA A CA 1
ATOM 1480 C C . ALA A 1 187 ? 3.127 3.393 7.771 1.00 98.12 187 ALA A C 1
ATOM 1482 O O . ALA A 1 187 ? 3.311 3.422 6.553 1.00 98.12 187 ALA A O 1
ATOM 1483 N N . LYS A 1 188 ? 3.757 4.236 8.600 1.00 98.38 188 LYS A N 1
ATOM 1484 C CA . LYS A 1 188 ? 4.674 5.295 8.140 1.00 98.38 188 LYS A CA 1
ATOM 1485 C C . LYS A 1 188 ? 5.850 4.735 7.338 1.00 98.38 188 LYS A C 1
ATOM 1487 O O . LYS A 1 188 ? 6.167 5.237 6.259 1.00 98.38 188 LYS A O 1
ATOM 1492 N N . LYS A 1 189 ? 6.480 3.652 7.814 1.00 98.50 189 LYS A N 1
ATOM 1493 C CA . LYS A 1 189 ? 7.571 2.980 7.085 1.00 98.50 189 LYS A CA 1
ATOM 1494 C C . LYS A 1 189 ? 7.104 2.361 5.771 1.00 98.50 189 LYS A C 1
ATOM 1496 O O . LYS A 1 189 ? 7.867 2.377 4.807 1.00 98.50 189 LYS A O 1
ATOM 1501 N N . LEU A 1 190 ? 5.879 1.832 5.714 1.00 98.62 190 LEU A N 1
ATOM 1502 C CA . LEU A 1 190 ? 5.302 1.324 4.471 1.00 98.62 190 LEU A CA 1
ATOM 1503 C C . LEU A 1 190 ? 5.152 2.458 3.454 1.00 98.62 190 LEU A C 1
ATOM 1505 O O . LEU A 1 190 ? 5.715 2.351 2.367 1.00 98.62 190 LEU A O 1
ATOM 1509 N N . VAL A 1 191 ? 4.487 3.556 3.824 1.00 98.62 191 VAL A N 1
ATOM 1510 C CA . VAL A 1 191 ? 4.318 4.747 2.969 1.00 98.62 191 VAL A CA 1
ATOM 1511 C C . VAL A 1 191 ? 5.674 5.252 2.467 1.00 98.62 191 VAL A C 1
ATOM 1513 O O . VAL A 1 191 ? 5.879 5.401 1.260 1.00 98.62 191 VAL A O 1
ATOM 1516 N N . GLN A 1 192 ? 6.652 5.407 3.364 1.00 98.56 192 GLN A N 1
ATOM 1517 C CA . GLN A 1 192 ? 7.996 5.852 2.998 1.00 98.56 192 GLN A CA 1
ATOM 1518 C C . GLN A 1 192 ? 8.718 4.865 2.067 1.00 98.56 192 GLN A C 1
ATOM 1520 O O . GLN A 1 192 ? 9.401 5.272 1.119 1.00 98.56 192 GLN A O 1
ATOM 1525 N N . SER A 1 193 ? 8.584 3.556 2.299 1.00 98.38 193 SER A N 1
ATOM 1526 C CA . SER A 1 193 ? 9.200 2.552 1.429 1.00 98.38 193 SER A CA 1
ATOM 1527 C C . SER A 1 193 ? 8.576 2.549 0.033 1.00 98.38 193 SER A C 1
ATOM 1529 O O . SER A 1 193 ? 9.301 2.475 -0.960 1.00 98.38 193 SER A O 1
ATOM 1531 N N . ILE A 1 194 ? 7.256 2.723 -0.070 1.00 98.44 194 ILE A N 1
ATOM 1532 C CA . ILE A 1 194 ? 6.576 2.867 -1.360 1.00 98.44 194 ILE A CA 1
ATOM 1533 C C . ILE A 1 194 ? 7.064 4.122 -2.087 1.00 98.44 194 ILE A C 1
ATOM 1535 O O . ILE A 1 194 ? 7.513 4.015 -3.231 1.00 98.44 194 ILE A O 1
ATOM 1539 N N . ARG A 1 195 ? 7.100 5.284 -1.417 1.00 98.12 195 ARG A N 1
ATOM 1540 C CA . ARG A 1 195 ? 7.597 6.535 -2.016 1.00 98.12 195 ARG A CA 1
ATOM 1541 C C . ARG A 1 195 ? 9.020 6.388 -2.543 1.00 98.12 195 ARG A C 1
ATOM 1543 O O . ARG A 1 195 ? 9.276 6.605 -3.726 1.00 98.12 195 ARG A O 1
ATOM 1550 N N . THR A 1 196 ? 9.941 5.925 -1.703 1.00 97.81 196 THR A N 1
ATOM 1551 C CA . THR A 1 196 ? 11.350 5.745 -2.094 1.00 97.81 196 THR A CA 1
ATOM 1552 C C . THR A 1 196 ? 11.561 4.604 -3.093 1.00 97.81 196 THR A C 1
ATOM 1554 O O . THR A 1 196 ? 12.540 4.599 -3.846 1.00 97.81 196 THR A O 1
ATOM 1557 N N . GLY A 1 197 ? 10.678 3.606 -3.096 1.00 97.56 197 GLY A N 1
ATOM 1558 C CA . GLY A 1 197 ? 10.666 2.494 -4.036 1.00 97.56 197 GLY A CA 1
ATOM 1559 C C . GLY A 1 197 ? 10.203 2.912 -5.424 1.00 97.56 197 GLY A C 1
ATOM 1560 O O . GLY A 1 197 ? 10.813 2.485 -6.401 1.00 97.56 197 GLY A O 1
ATOM 1561 N N . SER A 1 198 ? 9.201 3.787 -5.514 1.00 97.06 198 SER A N 1
ATOM 1562 C CA . SER A 1 198 ? 8.560 4.213 -6.764 1.00 97.06 198 SER A CA 1
ATOM 1563 C C . SER A 1 198 ? 9.499 4.913 -7.756 1.00 97.06 198 SER A C 1
ATOM 1565 O O . SER A 1 198 ? 9.214 4.944 -8.943 1.00 97.06 198 SER A O 1
ATOM 1567 N N . VAL A 1 199 ? 10.657 5.417 -7.326 1.00 98.19 199 VAL A N 1
ATOM 1568 C CA . VAL A 1 199 ? 11.662 6.039 -8.216 1.00 98.19 199 VAL A CA 1
ATOM 1569 C C . VAL A 1 199 ? 12.804 5.089 -8.605 1.00 98.19 199 VAL A C 1
ATOM 1571 O O . VAL A 1 199 ? 13.743 5.458 -9.311 1.00 98.19 199 VAL A O 1
ATOM 1574 N N . LYS A 1 200 ? 12.754 3.834 -8.145 1.00 98.12 200 LYS A N 1
ATOM 1575 C CA . LYS A 1 200 ? 13.805 2.826 -8.346 1.00 98.12 200 LYS A CA 1
ATOM 1576 C C . LYS A 1 200 ? 13.299 1.710 -9.248 1.00 98.12 200 LYS A C 1
ATOM 1578 O O . LYS A 1 200 ? 12.197 1.202 -9.063 1.00 98.12 200 LYS A O 1
ATOM 1583 N N . ARG A 1 201 ? 14.137 1.236 -10.168 1.00 98.12 201 ARG A N 1
ATOM 1584 C CA . ARG A 1 201 ? 13.937 -0.044 -10.860 1.00 98.12 201 ARG A CA 1
ATOM 1585 C C . ARG A 1 201 ? 14.543 -1.141 -9.998 1.00 98.12 201 ARG A C 1
ATOM 1587 O O . ARG A 1 201 ? 15.748 -1.137 -9.757 1.00 98.12 201 ARG A O 1
ATOM 1594 N N . ARG A 1 202 ? 13.715 -2.067 -9.516 1.00 97.06 202 ARG A N 1
ATOM 1595 C CA . ARG A 1 202 ? 14.148 -3.217 -8.712 1.00 97.06 202 ARG A CA 1
ATOM 1596 C C . ARG A 1 202 ? 13.904 -4.522 -9.473 1.00 97.06 202 ARG A C 1
ATOM 1598 O O . ARG A 1 202 ? 12.897 -4.669 -10.174 1.00 97.06 202 ARG A O 1
ATOM 1605 N N . ASN A 1 203 ? 14.825 -5.474 -9.349 1.00 96.31 203 ASN A N 1
ATOM 1606 C CA . ASN A 1 203 ? 14.603 -6.848 -9.811 1.00 96.31 203 ASN A CA 1
ATOM 1607 C C . ASN A 1 203 ? 13.866 -7.681 -8.737 1.00 96.31 203 ASN A C 1
ATOM 1609 O O . ASN A 1 203 ? 13.606 -7.197 -7.635 1.00 96.31 203 ASN A O 1
ATOM 1613 N N . ALA A 1 204 ? 13.539 -8.941 -9.043 1.00 93.19 204 ALA A N 1
ATOM 1614 C CA . ALA A 1 204 ? 12.844 -9.837 -8.109 1.00 93.19 204 ALA A CA 1
ATOM 1615 C C . ALA A 1 204 ? 13.633 -10.101 -6.808 1.00 93.19 204 ALA A C 1
ATOM 1617 O O . ALA A 1 204 ? 13.042 -10.395 -5.775 1.00 93.19 204 ALA A O 1
ATOM 1618 N N . ARG A 1 205 ? 14.960 -9.915 -6.834 1.00 94.25 205 ARG A N 1
ATOM 1619 C CA . ARG A 1 205 ? 15.862 -10.033 -5.677 1.00 94.25 205 ARG A CA 1
ATOM 1620 C C . ARG A 1 205 ? 15.991 -8.733 -4.874 1.00 94.25 205 ARG A C 1
ATOM 1622 O O . ARG A 1 205 ? 16.896 -8.624 -4.056 1.00 94.25 205 ARG A O 1
ATOM 1629 N N . ARG A 1 206 ? 15.125 -7.737 -5.113 1.00 95.06 206 ARG A N 1
ATOM 1630 C CA . ARG A 1 206 ? 15.135 -6.399 -4.475 1.00 95.06 206 ARG A CA 1
ATOM 1631 C C . ARG A 1 206 ? 16.350 -5.533 -4.803 1.00 95.06 206 ARG A C 1
ATOM 1633 O O . ARG A 1 206 ? 16.472 -4.441 -4.253 1.00 95.06 206 ARG A O 1
ATOM 1640 N N . GLN A 1 207 ? 17.219 -5.965 -5.713 1.00 97.06 207 GLN A N 1
ATOM 1641 C CA . GLN A 1 207 ? 18.399 -5.195 -6.094 1.00 97.06 207 GLN A CA 1
ATOM 1642 C C . GLN A 1 207 ? 17.980 -4.016 -6.968 1.00 97.06 207 GLN A C 1
ATOM 1644 O O . GLN A 1 207 ? 17.149 -4.169 -7.868 1.00 97.06 207 GLN A O 1
ATOM 1649 N N . ILE A 1 208 ? 18.562 -2.848 -6.703 1.00 97.69 208 ILE A N 1
ATOM 1650 C CA . ILE A 1 208 ? 18.374 -1.653 -7.524 1.00 97.69 208 ILE A CA 1
ATOM 1651 C C . ILE A 1 208 ? 19.187 -1.842 -8.805 1.00 97.69 208 ILE A C 1
ATOM 1653 O O . ILE A 1 208 ? 20.399 -2.009 -8.752 1.00 97.69 208 ILE A O 1
ATOM 1657 N N . ILE A 1 209 ? 18.503 -1.829 -9.945 1.00 97.81 209 ILE A N 1
ATOM 1658 C CA . ILE A 1 209 ? 19.092 -2.000 -11.283 1.00 97.81 209 ILE A CA 1
ATOM 1659 C C . ILE A 1 209 ? 18.998 -0.724 -12.130 1.00 97.81 209 ILE A C 1
ATOM 1661 O O . ILE A 1 209 ? 19.368 -0.723 -13.298 1.00 97.81 209 ILE A O 1
ATOM 1665 N N . GLY A 1 210 ? 18.449 0.352 -11.565 1.00 97.81 210 GLY A N 1
ATOM 1666 C CA . GLY A 1 210 ? 18.294 1.641 -12.228 1.00 97.81 210 GLY A CA 1
ATOM 1667 C C . GLY A 1 210 ? 17.265 2.524 -11.530 1.00 97.81 210 GLY A C 1
ATOM 1668 O O . GLY A 1 210 ? 16.773 2.200 -10.445 1.00 97.81 210 GLY A O 1
ATOM 1669 N N . THR A 1 211 ? 16.904 3.619 -12.186 1.00 98.00 211 THR A N 1
ATOM 1670 C CA . THR A 1 211 ? 15.929 4.607 -11.710 1.00 98.00 211 THR A CA 1
ATOM 1671 C C . THR A 1 211 ? 14.787 4.783 -12.710 1.00 98.00 211 THR A C 1
ATOM 1673 O O . THR A 1 211 ? 14.833 4.288 -13.843 1.00 98.00 211 THR A O 1
ATOM 1676 N N . LYS A 1 212 ? 13.711 5.420 -12.253 1.00 97.75 212 LYS A N 1
ATOM 1677 C CA . LYS A 1 212 ? 12.548 5.809 -13.053 1.00 97.75 212 LYS A CA 1
ATOM 1678 C C . LYS A 1 212 ? 11.872 7.027 -12.429 1.00 97.75 212 LYS A C 1
ATOM 1680 O O . LYS A 1 212 ? 12.148 7.346 -11.272 1.00 97.75 212 LYS A O 1
ATOM 1685 N N . THR A 1 213 ? 10.968 7.673 -13.157 1.00 97.62 213 THR A N 1
ATOM 1686 C CA . THR A 1 213 ? 10.109 8.705 -12.560 1.00 97.62 213 THR A CA 1
ATOM 1687 C C . THR A 1 213 ? 9.050 8.058 -11.663 1.00 97.62 213 THR A C 1
ATOM 1689 O O . THR A 1 213 ? 8.673 6.896 -11.857 1.00 97.62 213 THR A O 1
ATOM 1692 N N . ALA A 1 214 ? 8.568 8.800 -10.661 1.00 96.62 214 ALA A N 1
ATOM 1693 C CA . ALA A 1 214 ? 7.600 8.277 -9.699 1.00 96.62 214 ALA A CA 1
ATOM 1694 C C . ALA A 1 214 ? 6.311 7.787 -10.382 1.00 96.62 214 ALA A C 1
ATOM 1696 O O . ALA A 1 214 ? 5.843 6.708 -10.041 1.00 96.62 214 ALA A O 1
ATOM 1697 N N . GLY A 1 215 ? 5.813 8.499 -11.401 1.00 96.19 215 GLY A N 1
ATOM 1698 C CA . GLY A 1 215 ? 4.603 8.134 -12.155 1.00 96.19 215 GLY A CA 1
ATOM 1699 C C . GLY A 1 215 ? 4.780 7.053 -13.235 1.00 96.19 215 GLY A C 1
ATOM 1700 O O . GLY A 1 215 ? 3.804 6.601 -13.826 1.00 96.19 215 GLY A O 1
ATOM 1701 N N . GLU A 1 216 ? 6.003 6.593 -13.530 1.00 95.50 216 GLU A N 1
ATOM 1702 C CA . GLU A 1 216 ? 6.215 5.573 -14.571 1.00 95.50 216 GLU A CA 1
ATOM 1703 C C . GLU A 1 216 ? 5.875 4.159 -14.062 1.00 95.50 216 GLU A C 1
ATOM 1705 O O . GLU A 1 216 ? 6.654 3.566 -13.318 1.00 95.50 216 GLU A O 1
ATOM 1710 N N . SER A 1 217 ? 4.765 3.555 -14.496 1.00 94.44 217 SER A N 1
ATOM 1711 C CA . SER A 1 217 ? 4.454 2.154 -14.155 1.00 94.44 217 SER A CA 1
ATOM 1712 C C . SER A 1 217 ? 5.384 1.147 -14.849 1.00 94.44 217 SER A C 1
ATOM 1714 O O . SER A 1 217 ? 5.627 1.220 -16.056 1.00 94.44 217 SER A O 1
ATOM 1716 N N . LEU A 1 218 ? 5.843 0.133 -14.106 1.00 94.75 218 LEU A N 1
ATOM 1717 C CA . LEU A 1 218 ? 6.607 -1.009 -14.626 1.00 94.75 218 LEU A CA 1
ATOM 1718 C C . LEU A 1 218 ? 5.739 -2.266 -14.815 1.00 94.75 218 LEU A C 1
ATOM 1720 O O . LEU A 1 218 ? 6.243 -3.315 -15.230 1.00 94.75 218 LEU A O 1
ATOM 1724 N N . GLY A 1 219 ? 4.448 -2.201 -14.478 1.00 93.19 219 GLY A N 1
ATOM 1725 C CA . GLY A 1 219 ? 3.553 -3.356 -14.454 1.00 93.19 219 GLY A CA 1
ATOM 1726 C C . GLY A 1 219 ? 3.961 -4.413 -13.421 1.00 93.19 219 GLY A C 1
ATOM 1727 O O . GLY A 1 219 ? 3.787 -5.613 -13.677 1.00 93.19 219 GLY A O 1
ATOM 1728 N N . ARG A 1 220 ? 4.543 -3.977 -12.295 1.00 95.19 220 ARG A N 1
ATOM 1729 C CA . ARG A 1 220 ? 5.041 -4.813 -11.186 1.00 95.19 220 ARG A CA 1
ATOM 1730 C C . ARG A 1 220 ? 4.492 -4.372 -9.818 1.00 95.19 220 ARG A C 1
ATOM 1732 O O . ARG A 1 220 ? 5.156 -4.607 -8.810 1.00 95.19 220 ARG A O 1
ATOM 1739 N N . CYS A 1 221 ? 3.294 -3.784 -9.779 1.00 96.19 221 CYS A N 1
ATOM 1740 C CA . CYS A 1 221 ? 2.653 -3.234 -8.577 1.00 96.19 221 CYS A CA 1
ATOM 1741 C C . CYS A 1 221 ? 2.778 -4.136 -7.338 1.00 96.19 221 CYS A C 1
ATOM 1743 O O . CYS A 1 221 ? 3.382 -3.732 -6.346 1.00 96.19 221 CYS A O 1
ATOM 1745 N N . LEU A 1 222 ? 2.347 -5.402 -7.425 1.00 97.25 222 LEU A N 1
ATOM 1746 C CA . LEU A 1 222 ? 2.431 -6.339 -6.299 1.00 97.25 222 LEU A CA 1
ATOM 1747 C C . LEU A 1 222 ? 3.862 -6.547 -5.792 1.00 97.25 222 LEU A C 1
ATOM 1749 O O . LEU A 1 222 ? 4.085 -6.602 -4.588 1.00 97.25 222 LEU A O 1
ATOM 1753 N N . MET A 1 223 ? 4.847 -6.655 -6.685 1.00 97.50 223 MET A N 1
ATOM 1754 C CA . MET A 1 223 ? 6.239 -6.855 -6.276 1.00 97.50 223 MET A CA 1
ATOM 1755 C C . MET A 1 223 ? 6.741 -5.671 -5.440 1.00 97.50 223 MET A C 1
ATOM 1757 O O . MET A 1 223 ? 7.408 -5.881 -4.429 1.00 97.50 223 MET A O 1
ATOM 1761 N N . TYR A 1 224 ? 6.400 -4.446 -5.842 1.00 98.25 224 TYR A N 1
ATOM 1762 C CA . TYR A 1 224 ? 6.795 -3.229 -5.135 1.00 98.25 224 TYR A CA 1
ATOM 1763 C C . TYR A 1 224 ? 6.067 -3.082 -3.802 1.00 98.25 224 TYR A C 1
ATOM 1765 O O . TYR A 1 224 ? 6.726 -2.809 -2.801 1.00 98.25 224 TYR A O 1
ATOM 1773 N N . VAL A 1 225 ? 4.763 -3.370 -3.755 1.00 98.44 225 VAL A N 1
ATOM 1774 C CA . VAL A 1 225 ? 4.007 -3.393 -2.494 1.00 98.44 225 VAL A CA 1
ATOM 1775 C C . VAL A 1 225 ? 4.610 -4.409 -1.524 1.00 98.44 225 VAL A C 1
ATOM 1777 O O . VAL A 1 225 ? 4.902 -4.067 -0.383 1.00 98.44 225 VAL A O 1
ATOM 1780 N N . LYS A 1 226 ? 4.932 -5.625 -1.983 1.00 98.25 226 LYS A N 1
ATOM 1781 C CA . LYS A 1 226 ? 5.609 -6.634 -1.150 1.00 98.25 226 LYS A CA 1
ATOM 1782 C C . LYS A 1 226 ? 6.963 -6.166 -0.624 1.00 98.25 226 LYS A C 1
ATOM 1784 O O . LYS A 1 226 ? 7.302 -6.461 0.518 1.00 98.25 226 LYS A O 1
ATOM 1789 N N . PHE A 1 227 ? 7.748 -5.451 -1.430 1.00 98.50 227 PHE A N 1
ATOM 1790 C CA . PHE A 1 227 ? 9.003 -4.863 -0.957 1.00 98.50 227 PHE A CA 1
ATOM 1791 C C . PHE A 1 227 ? 8.752 -3.794 0.105 1.00 98.50 227 PHE A C 1
ATOM 1793 O O . PHE A 1 227 ? 9.422 -3.824 1.133 1.00 98.50 227 PHE A O 1
ATOM 1800 N N . GLY A 1 228 ? 7.751 -2.936 -0.104 1.00 98.31 228 GLY A N 1
ATOM 1801 C CA . GLY A 1 228 ? 7.299 -1.959 0.883 1.00 98.31 228 GLY A CA 1
ATOM 1802 C C . GLY A 1 228 ? 6.947 -2.602 2.220 1.00 98.31 228 GLY A C 1
ATOM 1803 O O . GLY A 1 228 ? 7.448 -2.188 3.260 1.00 98.31 228 GLY A O 1
ATOM 1804 N N . MET A 1 229 ? 6.160 -3.677 2.186 1.00 98.44 229 MET A N 1
ATOM 1805 C CA . MET A 1 229 ? 5.734 -4.394 3.389 1.00 98.44 229 MET A CA 1
ATOM 1806 C C . MET A 1 229 ? 6.865 -5.149 4.100 1.00 98.44 229 MET A C 1
ATOM 1808 O O . MET A 1 229 ? 6.809 -5.356 5.312 1.00 98.44 229 MET A O 1
ATOM 1812 N N . LEU A 1 230 ? 7.888 -5.588 3.363 1.00 98.12 230 LEU A N 1
ATOM 1813 C CA . LEU A 1 230 ? 9.102 -6.152 3.956 1.00 98.12 230 LEU A CA 1
ATOM 1814 C C . LEU A 1 230 ? 9.936 -5.071 4.640 1.00 98.12 230 LEU A C 1
ATOM 1816 O O . LEU A 1 230 ? 10.389 -5.266 5.762 1.00 98.12 230 LEU A O 1
ATOM 1820 N N . ASP A 1 231 ? 10.133 -3.937 3.965 1.00 97.75 231 ASP A N 1
ATOM 1821 C CA . ASP A 1 231 ? 10.887 -2.796 4.494 1.00 97.75 231 ASP A CA 1
ATOM 1822 C C . ASP A 1 231 ? 10.206 -2.193 5.737 1.00 97.75 231 ASP A C 1
ATOM 1824 O O . ASP A 1 231 ? 10.883 -1.716 6.647 1.00 97.75 231 ASP A O 1
ATOM 1828 N N . SER A 1 232 ? 8.874 -2.252 5.809 1.00 97.56 232 SER A N 1
ATOM 1829 C CA . SER A 1 232 ? 8.103 -1.771 6.958 1.00 97.56 232 SER A CA 1
ATOM 1830 C C . SER A 1 232 ? 8.021 -2.752 8.128 1.00 97.56 232 SER A C 1
ATOM 1832 O O . SER A 1 232 ? 7.522 -2.392 9.193 1.00 97.56 232 SER A O 1
ATOM 1834 N N . GLY A 1 233 ? 8.502 -3.986 7.948 1.00 97.38 233 GLY A N 1
ATOM 1835 C CA . GLY A 1 233 ? 8.437 -5.036 8.962 1.00 97.38 233 GLY A CA 1
ATOM 1836 C C . GLY A 1 233 ? 7.064 -5.697 9.106 1.00 97.38 233 GLY A C 1
ATOM 1837 O O . GLY A 1 233 ? 6.877 -6.485 10.031 1.00 97.38 233 GLY A O 1
ATOM 1838 N N . TYR A 1 234 ? 6.109 -5.441 8.201 1.00 97.50 234 TYR A N 1
ATOM 1839 C CA . TYR A 1 234 ? 4.839 -6.173 8.208 1.00 97.50 234 TYR A CA 1
ATOM 1840 C C . TYR A 1 234 ? 5.036 -7.652 7.915 1.00 97.50 234 TYR A C 1
ATOM 1842 O O . TYR A 1 234 ? 4.318 -8.464 8.485 1.00 97.50 234 TYR A O 1
ATOM 1850 N N . PHE A 1 235 ? 6.003 -8.006 7.069 1.00 97.38 235 PHE A N 1
ATOM 1851 C CA . PHE A 1 235 ? 6.383 -9.388 6.805 1.00 97.38 235 PHE A CA 1
ATOM 1852 C C . PHE A 1 235 ? 7.849 -9.628 7.164 1.00 97.38 235 PHE A C 1
ATOM 1854 O O . PHE A 1 235 ? 8.716 -8.820 6.844 1.00 97.38 235 PHE A O 1
ATOM 1861 N N . ARG A 1 236 ? 8.139 -10.788 7.767 1.00 96.31 236 ARG A N 1
ATOM 1862 C CA . ARG A 1 236 ? 9.520 -11.243 8.011 1.00 96.31 236 ARG A CA 1
ATOM 1863 C C . ARG A 1 236 ? 10.176 -11.817 6.751 1.00 96.31 236 ARG A C 1
ATOM 1865 O O . ARG A 1 236 ? 11.371 -11.646 6.547 1.00 96.31 236 ARG A O 1
ATOM 1872 N N . ASN A 1 237 ? 9.390 -12.506 5.924 1.00 96.38 237 ASN A N 1
ATOM 1873 C CA . ASN A 1 237 ? 9.827 -13.179 4.699 1.00 96.38 237 ASN A CA 1
ATOM 1874 C C . ASN A 1 237 ? 8.983 -12.709 3.516 1.00 96.38 237 ASN A C 1
ATOM 1876 O O . ASN A 1 237 ? 7.857 -12.257 3.712 1.00 96.38 237 ASN A O 1
ATOM 1880 N N . TYR A 1 238 ? 9.506 -12.831 2.291 1.00 95.56 238 TYR A N 1
ATOM 1881 C CA . TYR A 1 238 ? 8.773 -12.418 1.093 1.00 95.56 238 TYR A CA 1
ATOM 1882 C C . TYR A 1 238 ? 7.430 -13.164 1.002 1.00 95.56 238 TYR A C 1
ATOM 1884 O O . TYR A 1 238 ? 7.435 -14.395 0.939 1.00 95.56 238 TYR A O 1
ATOM 1892 N N . PRO A 1 239 ? 6.284 -12.459 1.027 1.00 94.44 239 PRO A N 1
ATOM 1893 C CA . PRO A 1 239 ? 4.988 -13.116 1.111 1.00 94.44 239 PRO A CA 1
ATOM 1894 C C . PRO A 1 239 ? 4.630 -13.815 -0.205 1.00 94.44 239 PRO A C 1
ATOM 1896 O O . PRO A 1 239 ? 4.952 -13.338 -1.300 1.00 94.44 239 PRO A O 1
ATOM 1899 N N . ASN A 1 240 ? 3.923 -14.941 -0.096 1.00 92.38 240 ASN A N 1
ATOM 1900 C CA . ASN A 1 240 ? 3.437 -15.724 -1.237 1.00 92.38 240 ASN A CA 1
ATOM 1901 C C . ASN A 1 240 ? 2.353 -14.972 -2.037 1.00 92.38 240 ASN A C 1
ATOM 1903 O O . ASN A 1 240 ? 1.876 -13.920 -1.626 1.00 92.38 240 ASN A O 1
ATOM 1907 N N . GLY A 1 241 ? 1.983 -15.495 -3.208 1.00 90.56 241 GLY A N 1
ATOM 1908 C CA . GLY A 1 241 ? 0.948 -14.927 -4.083 1.00 90.56 241 GLY A CA 1
ATOM 1909 C C . GLY A 1 241 ? 1.537 -14.316 -5.352 1.00 90.56 241 GLY A C 1
ATOM 1910 O O . GLY A 1 241 ? 2.424 -13.467 -5.290 1.00 90.56 241 GLY A O 1
ATOM 1911 N N . GLN A 1 242 ? 1.082 -14.777 -6.512 1.00 89.50 242 GLN A N 1
ATOM 1912 C CA . GLN A 1 242 ? 1.635 -14.361 -7.805 1.00 89.50 242 GLN A CA 1
ATOM 1913 C C . GLN A 1 242 ? 0.940 -13.115 -8.364 1.00 89.50 242 GLN A C 1
ATOM 1915 O O . GLN A 1 242 ? 1.554 -12.320 -9.078 1.00 89.50 242 GLN A O 1
ATOM 1920 N N . PHE A 1 243 ? -0.337 -12.951 -8.030 1.00 92.69 243 PHE A N 1
ATOM 1921 C CA . PHE A 1 243 ? -1.235 -11.970 -8.618 1.00 92.69 243 PHE A CA 1
ATOM 1922 C C . PHE A 1 243 ? -1.777 -11.030 -7.550 1.00 92.69 243 PHE A C 1
ATOM 1924 O O . PHE A 1 243 ? -1.907 -11.411 -6.389 1.00 92.69 243 PHE A O 1
ATOM 1931 N N . ALA A 1 244 ? -2.023 -9.778 -7.939 1.00 94.62 244 ALA A N 1
ATOM 1932 C CA . ALA A 1 244 ? -2.447 -8.736 -7.015 1.00 94.62 244 ALA A CA 1
ATOM 1933 C C . ALA A 1 244 ? -3.865 -9.007 -6.499 1.00 94.62 244 ALA A C 1
ATOM 1935 O O . ALA A 1 244 ? -4.089 -8.929 -5.296 1.00 94.62 244 ALA A O 1
ATOM 1936 N N . SER A 1 245 ? -4.774 -9.414 -7.390 1.00 92.94 245 SER A N 1
ATOM 1937 C CA . SER A 1 245 ? -6.158 -9.776 -7.053 1.00 92.94 245 SER A CA 1
ATOM 1938 C C . SER A 1 245 ? -6.265 -10.947 -6.069 1.00 92.94 245 SER A C 1
ATOM 1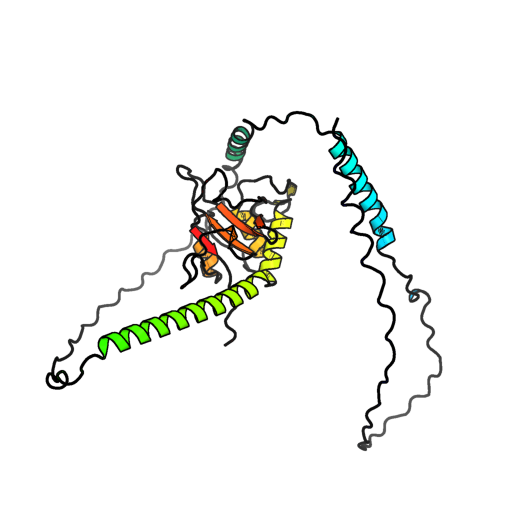940 O O . SER A 1 245 ? -7.198 -10.986 -5.274 1.00 92.94 245 SER A O 1
ATOM 1942 N N . ASP A 1 246 ? -5.273 -11.842 -6.049 1.00 92.31 246 ASP A N 1
ATOM 1943 C CA . ASP A 1 246 ? -5.243 -13.020 -5.172 1.00 92.31 246 ASP A CA 1
ATOM 1944 C C . ASP A 1 246 ? -4.372 -12.818 -3.921 1.00 92.31 246 ASP A C 1
ATOM 1946 O O . ASP A 1 246 ? -4.018 -13.782 -3.238 1.00 92.31 246 ASP A O 1
ATOM 1950 N N . PHE A 1 247 ? -3.959 -11.584 -3.611 1.00 95.88 247 PHE A N 1
ATOM 1951 C CA . PHE A 1 247 ? -3.034 -11.328 -2.502 1.00 95.88 247 PHE A CA 1
ATOM 1952 C C . PHE A 1 247 ? -3.721 -11.232 -1.129 1.00 95.88 247 PHE A C 1
ATOM 1954 O O . PHE A 1 247 ? -3.071 -11.381 -0.091 1.00 95.88 247 PHE A O 1
ATOM 1961 N N . SER A 1 248 ? -5.044 -11.067 -1.101 1.00 94.94 248 SER A N 1
ATOM 1962 C CA . SER A 1 248 ? -5.848 -10.963 0.121 1.00 94.94 248 SER A CA 1
ATOM 1963 C C . SER A 1 248 ? -5.601 -12.064 1.169 1.00 94.94 248 SER A C 1
ATOM 1965 O O . SER A 1 248 ? -5.503 -11.728 2.351 1.00 94.94 248 SER A O 1
ATOM 1967 N N . PRO A 1 249 ? -5.453 -13.361 0.821 1.00 95.38 249 PRO A N 1
ATOM 1968 C CA . PRO A 1 249 ? -5.144 -14.402 1.804 1.00 95.38 249 PRO A CA 1
ATOM 1969 C C . PRO A 1 249 ? -3.802 -14.192 2.518 1.00 95.38 249 PRO A C 1
ATOM 1971 O O . PRO A 1 249 ? -3.707 -14.455 3.714 1.00 95.38 249 PRO A O 1
ATOM 1974 N N . ALA A 1 250 ? -2.777 -13.678 1.825 1.00 96.56 250 ALA A N 1
ATOM 1975 C CA . ALA A 1 250 ? -1.476 -13.396 2.435 1.00 96.56 250 ALA A CA 1
ATOM 1976 C C . ALA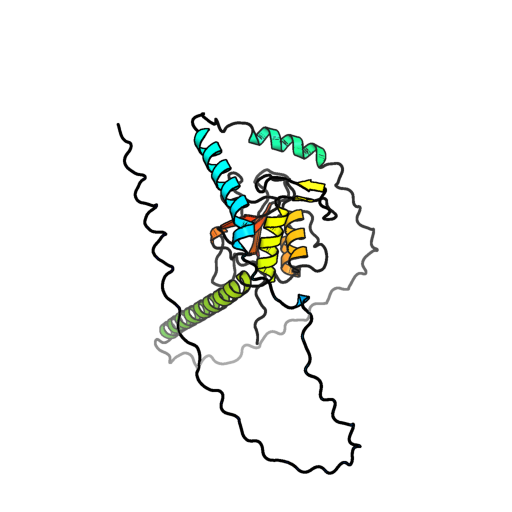 A 1 250 ? -1.562 -12.231 3.434 1.00 96.56 250 ALA A C 1
ATOM 1978 O O . ALA A 1 250 ? -0.952 -12.291 4.500 1.00 96.56 250 ALA A O 1
ATOM 1979 N N . LEU A 1 251 ? -2.355 -11.202 3.115 1.00 97.25 251 LEU A N 1
ATOM 1980 C CA . LEU A 1 251 ? -2.639 -10.088 4.024 1.00 97.25 251 LEU A CA 1
ATOM 1981 C C . LEU A 1 251 ? -3.355 -10.579 5.289 1.00 97.25 251 LEU A C 1
ATOM 1983 O O . LEU A 1 251 ? -2.900 -10.309 6.401 1.00 97.25 251 LEU A O 1
ATOM 1987 N N . LYS A 1 252 ? -4.422 -11.370 5.127 1.00 95.44 252 LYS A N 1
ATOM 1988 C CA . LYS A 1 252 ? -5.180 -11.950 6.247 1.00 95.44 252 LYS A CA 1
ATOM 1989 C C . LYS A 1 252 ? -4.315 -12.842 7.137 1.00 95.44 252 LYS A C 1
ATOM 1991 O O . LYS A 1 252 ? -4.369 -12.716 8.355 1.00 95.44 252 LYS A O 1
ATOM 1996 N N . ALA A 1 253 ? -3.470 -13.688 6.545 1.00 95.62 253 ALA A N 1
ATOM 1997 C CA . ALA A 1 253 ? -2.526 -14.526 7.290 1.00 95.62 253 ALA A CA 1
ATOM 1998 C C . ALA A 1 253 ? -1.529 -13.701 8.124 1.00 95.62 253 ALA A C 1
ATOM 2000 O O . ALA A 1 253 ? -1.032 -14.175 9.141 1.00 95.62 253 ALA A O 1
ATOM 2001 N N . GLN A 1 254 ? -1.271 -12.456 7.719 1.00 96.00 254 GLN A N 1
ATOM 2002 C CA . GLN A 1 254 ? -0.439 -11.505 8.448 1.00 96.00 254 GLN A CA 1
ATOM 2003 C C . GLN A 1 254 ? -1.243 -10.625 9.420 1.00 96.00 254 GLN A C 1
ATOM 2005 O O . GLN A 1 254 ? -0.716 -9.641 9.939 1.00 96.00 254 GLN A O 1
ATOM 2010 N N . GLY A 1 255 ? -2.509 -10.950 9.689 1.00 95.06 255 GLY A N 1
ATOM 2011 C CA . GLY A 1 255 ? -3.368 -10.223 10.625 1.00 95.06 255 GLY A CA 1
ATOM 2012 C C . GLY A 1 255 ? -3.904 -8.895 10.089 1.00 95.06 255 GLY A C 1
ATOM 2013 O O . GLY A 1 255 ? -4.297 -8.044 10.880 1.00 95.06 255 GLY A O 1
ATOM 2014 N N . PHE A 1 256 ? -3.895 -8.684 8.770 1.00 96.25 256 PHE A N 1
ATOM 2015 C CA . PHE A 1 256 ? -4.642 -7.574 8.185 1.00 96.25 256 PHE A CA 1
ATOM 2016 C C . PHE A 1 256 ? -6.132 -7.915 8.128 1.00 96.25 256 PHE A C 1
ATOM 2018 O O . PHE A 1 256 ? -6.517 -9.039 7.797 1.00 96.25 256 PHE A O 1
ATOM 2025 N N . VAL A 1 257 ? -6.969 -6.917 8.378 1.00 93.88 257 VAL A N 1
ATOM 2026 C CA . VAL A 1 257 ? -8.428 -7.002 8.304 1.00 93.88 257 VAL A CA 1
ATOM 2027 C C . VAL A 1 257 ? -8.929 -6.214 7.099 1.00 93.88 257 VAL A C 1
ATOM 2029 O O . VAL A 1 257 ? -8.381 -5.159 6.788 1.00 93.88 257 VAL A O 1
ATOM 2032 N N . ASN A 1 258 ? -9.939 -6.743 6.402 1.00 94.38 258 ASN A N 1
ATOM 2033 C CA . ASN A 1 258 ? -10.621 -6.010 5.335 1.00 94.38 258 ASN A CA 1
ATOM 2034 C C . ASN A 1 258 ? -11.686 -5.106 5.965 1.00 94.38 258 ASN A C 1
ATOM 2036 O O . ASN A 1 258 ? -12.620 -5.635 6.563 1.00 94.38 258 ASN A O 1
ATOM 2040 N N . ILE A 1 259 ? -11.553 -3.791 5.818 1.00 92.25 259 ILE A N 1
ATOM 2041 C CA . ILE A 1 259 ? -12.456 -2.796 6.424 1.00 92.25 259 ILE A CA 1
ATOM 2042 C C . ILE A 1 259 ? -13.575 -2.336 5.489 1.00 92.25 259 ILE A C 1
ATOM 2044 O O . ILE A 1 259 ? -14.346 -1.457 5.845 1.00 92.25 259 ILE A O 1
ATOM 2048 N N . MET A 1 260 ? -13.700 -2.933 4.299 1.00 88.81 260 MET A N 1
ATOM 2049 C CA . MET A 1 260 ? -14.817 -2.605 3.404 1.00 88.81 260 MET A CA 1
ATOM 2050 C C . MET A 1 260 ? -16.183 -3.002 3.973 1.00 88.81 260 MET A C 1
ATOM 2052 O O . MET A 1 260 ? -17.173 -2.384 3.612 1.00 88.81 260 MET A O 1
ATOM 2056 N N . ASN A 1 261 ? -16.229 -4.027 4.834 1.00 73.69 261 ASN A N 1
ATOM 2057 C CA . ASN A 1 261 ? -17.463 -4.579 5.409 1.00 73.69 261 ASN A CA 1
ATOM 2058 C C . ASN A 1 261 ? -17.321 -4.824 6.925 1.00 73.69 261 ASN A C 1
ATOM 2060 O O . ASN A 1 261 ? -17.851 -5.804 7.451 1.00 73.69 261 ASN A O 1
ATOM 2064 N N . SER A 1 262 ? -16.509 -4.029 7.626 1.00 71.56 262 SER A N 1
ATOM 2065 C CA . SER A 1 262 ? -16.447 -4.110 9.092 1.00 71.56 262 SER A CA 1
ATOM 2066 C C . SER A 1 262 ? -17.769 -3.618 9.685 1.00 71.56 262 SER A C 1
ATOM 2068 O O . SER A 1 262 ? -18.320 -2.648 9.184 1.00 71.56 262 SER A O 1
ATOM 2070 N N . ASN A 1 263 ? -18.297 -4.285 10.719 1.00 60.69 263 ASN A N 1
ATOM 2071 C CA . ASN A 1 263 ? -19.592 -3.959 11.338 1.00 60.69 263 ASN A CA 1
ATOM 2072 C C . ASN A 1 263 ? -19.753 -2.443 11.585 1.00 60.69 263 ASN A C 1
ATOM 2074 O O . ASN A 1 263 ? -19.033 -1.896 12.414 1.00 60.69 263 ASN A O 1
ATOM 2078 N N . GLY A 1 264 ? -20.692 -1.796 10.882 1.00 57.31 264 GLY A N 1
ATOM 2079 C CA . GLY A 1 264 ? -20.982 -0.354 10.999 1.00 57.31 264 GLY A CA 1
ATOM 2080 C C . GLY A 1 264 ? -20.131 0.567 10.114 1.00 57.31 264 GLY A C 1
ATOM 2081 O O . GLY A 1 264 ? -20.394 1.758 10.041 1.00 57.31 264 GLY A O 1
ATOM 2082 N N . TYR A 1 265 ? -19.144 0.029 9.395 1.00 61.16 265 TYR A N 1
ATOM 2083 C CA . TYR A 1 265 ? -18.178 0.802 8.619 1.00 61.16 265 TYR A CA 1
ATOM 2084 C C . TYR A 1 265 ? -18.047 0.243 7.196 1.00 61.16 265 TYR A C 1
ATOM 2086 O O . TYR A 1 265 ? -17.351 -0.747 6.954 1.00 61.16 265 TYR A O 1
ATOM 2094 N N . GLU A 1 266 ? -18.712 0.899 6.244 1.00 70.06 266 GLU A N 1
ATOM 2095 C CA . GLU A 1 266 ? -18.596 0.621 4.809 1.00 70.06 266 GLU A CA 1
ATOM 2096 C C . GLU A 1 266 ? -17.616 1.610 4.160 1.00 70.06 266 GLU A C 1
ATOM 2098 O O . GLU A 1 266 ? -18.005 2.586 3.515 1.00 70.06 266 GLU A O 1
ATOM 2103 N N . ILE A 1 267 ? -16.308 1.377 4.323 1.00 78.25 267 ILE A N 1
ATOM 2104 C CA . ILE A 1 267 ? -15.3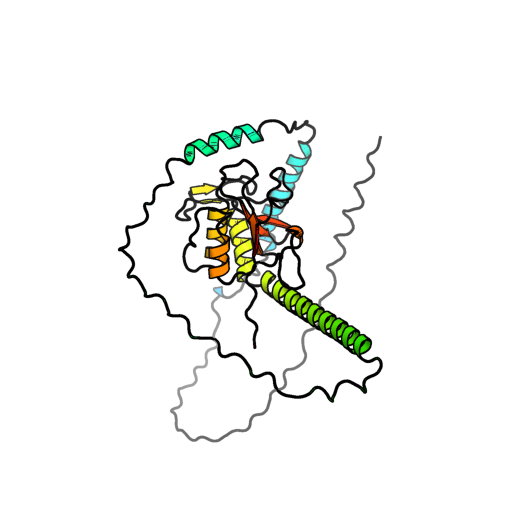07 2.098 3.521 1.00 78.25 267 ILE A CA 1
ATOM 2105 C C . ILE A 1 267 ? -15.164 1.355 2.199 1.00 78.25 267 ILE A C 1
ATOM 2107 O O . ILE A 1 267 ? -14.328 0.470 2.045 1.00 78.25 267 ILE A O 1
ATOM 2111 N N . THR A 1 268 ? -16.003 1.705 1.232 1.00 83.19 268 THR A N 1
ATOM 2112 C CA . THR A 1 268 ? -15.862 1.253 -0.162 1.00 83.19 268 THR A CA 1
ATOM 2113 C C . THR A 1 268 ? -15.095 2.252 -1.022 1.00 83.19 268 THR A C 1
ATOM 2115 O O . THR A 1 268 ? -14.689 1.926 -2.135 1.00 83.19 268 THR A O 1
ATOM 2118 N N . ASP A 1 269 ? -14.929 3.466 -0.505 1.00 88.38 269 ASP A N 1
ATOM 2119 C CA . ASP A 1 269 ? -14.266 4.591 -1.144 1.00 88.38 269 ASP A CA 1
ATOM 2120 C C . ASP A 1 269 ? -12.774 4.606 -0.755 1.00 88.38 269 ASP A C 1
ATOM 2122 O O . ASP A 1 269 ? -12.458 4.708 0.438 1.00 88.38 269 ASP A O 1
ATOM 2126 N N . PRO A 1 270 ? -11.847 4.473 -1.719 1.00 91.75 270 PRO A N 1
ATOM 2127 C CA . PRO A 1 270 ? -10.414 4.472 -1.444 1.00 91.75 270 PRO A CA 1
ATOM 2128 C C . PRO A 1 270 ? -9.917 5.810 -0.880 1.00 91.75 270 PRO A C 1
ATOM 2130 O O . PRO A 1 270 ? -8.922 5.811 -0.151 1.00 91.75 270 PRO A O 1
ATOM 2133 N N . ASP A 1 271 ? -10.607 6.927 -1.134 1.00 91.44 271 ASP A N 1
ATOM 2134 C CA . ASP A 1 271 ? -10.234 8.228 -0.573 1.00 91.44 271 ASP A CA 1
ATOM 2135 C C . ASP A 1 271 ? -10.441 8.289 0.936 1.00 91.44 271 ASP A C 1
ATOM 2137 O O . ASP A 1 271 ? -9.666 8.935 1.645 1.00 91.44 271 ASP A O 1
ATOM 2141 N N . LYS A 1 272 ? -11.432 7.549 1.437 1.00 91.56 272 LYS A N 1
ATOM 2142 C CA . LYS A 1 272 ? -11.721 7.408 2.869 1.00 91.56 272 LYS A CA 1
ATOM 2143 C C . LYS A 1 272 ? -10.870 6.333 3.544 1.00 91.56 272 LYS A C 1
ATOM 2145 O O . LYS A 1 272 ? -10.975 6.137 4.754 1.00 91.56 272 LYS A O 1
ATOM 2150 N N . ALA A 1 273 ? -10.044 5.610 2.789 1.00 94.31 273 ALA A N 1
ATOM 2151 C CA . ALA A 1 273 ? -9.167 4.602 3.357 1.00 94.31 273 ALA A CA 1
ATOM 2152 C C . ALA A 1 273 ? -8.089 5.263 4.242 1.00 94.31 273 ALA A C 1
ATOM 2154 O O . ALA A 1 273 ? -7.500 6.270 3.841 1.00 94.31 273 ALA A O 1
ATOM 2155 N N . PRO A 1 274 ? -7.754 4.693 5.414 1.00 95.94 274 PRO A N 1
ATOM 2156 C CA . PRO A 1 274 ? -6.681 5.225 6.248 1.00 95.94 274 PRO A CA 1
ATOM 2157 C C . PRO A 1 274 ? -5.333 5.201 5.526 1.00 95.94 274 PRO A C 1
ATOM 2159 O O . PRO A 1 274 ? -5.041 4.288 4.743 1.00 95.94 274 PRO A O 1
ATOM 2162 N N . VAL A 1 275 ? -4.464 6.157 5.848 1.00 98.00 275 VAL A N 1
ATOM 2163 C CA . VAL A 1 275 ? -3.087 6.185 5.337 1.00 98.00 275 VAL A CA 1
ATOM 2164 C C . VAL A 1 275 ? -2.355 4.890 5.703 1.00 98.00 275 VAL A C 1
ATOM 2166 O O . VAL A 1 275 ? -2.454 4.382 6.820 1.00 98.00 275 VAL A O 1
ATOM 2169 N N . GLY A 1 276 ? -1.609 4.344 4.743 1.00 98.19 276 GLY A N 1
ATOM 2170 C CA . GLY A 1 276 ? -0.901 3.071 4.861 1.00 98.19 276 GLY A CA 1
ATOM 2171 C C . GLY A 1 276 ? -1.758 1.841 4.556 1.00 98.19 276 GLY A C 1
ATOM 2172 O O . GLY A 1 276 ? -1.194 0.748 4.447 1.00 98.19 276 GLY A O 1
ATOM 2173 N N . SER A 1 277 ? -3.075 1.998 4.378 1.00 98.00 277 SER A N 1
ATOM 2174 C CA . SER A 1 277 ? -3.959 0.905 3.965 1.00 98.00 277 SER A CA 1
ATOM 2175 C C . SER A 1 277 ? -3.537 0.320 2.619 1.00 98.00 277 SER A C 1
ATOM 2177 O O . SER A 1 277 ? -3.011 1.013 1.748 1.00 98.00 277 SER A O 1
ATOM 2179 N N . ILE A 1 278 ? -3.761 -0.982 2.456 1.00 98.25 278 ILE A N 1
ATOM 2180 C CA . ILE A 1 278 ? -3.452 -1.721 1.233 1.00 98.25 278 ILE A CA 1
ATOM 2181 C C . ILE A 1 278 ? -4.751 -1.965 0.486 1.00 98.25 278 ILE A C 1
ATOM 2183 O O . ILE A 1 278 ? -5.631 -2.668 0.981 1.00 98.25 278 ILE A O 1
ATOM 2187 N N . ILE A 1 279 ? -4.852 -1.422 -0.717 1.00 97.69 279 ILE A N 1
ATOM 2188 C CA . ILE A 1 279 ? -6.055 -1.483 -1.538 1.00 97.69 279 ILE A CA 1
ATOM 2189 C C . ILE A 1 279 ? -5.816 -2.491 -2.655 1.00 97.69 279 ILE A C 1
ATOM 2191 O O . ILE A 1 279 ? -4.847 -2.390 -3.410 1.00 97.69 279 ILE A O 1
ATOM 2195 N N . VAL A 1 280 ? -6.682 -3.498 -2.735 1.00 96.56 280 VAL A N 1
ATOM 2196 C CA . VAL A 1 280 ? -6.598 -4.596 -3.701 1.00 96.56 280 VAL A CA 1
ATOM 2197 C C . VAL A 1 280 ? -7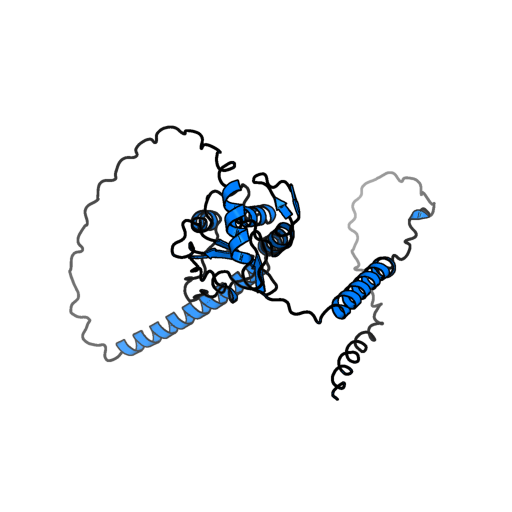.757 -4.487 -4.677 1.00 96.56 280 VAL A C 1
ATOM 2199 O O . VAL A 1 280 ? -8.906 -4.352 -4.266 1.00 96.56 280 VAL A O 1
ATOM 2202 N N . TYR A 1 281 ? -7.458 -4.605 -5.966 1.00 94.88 281 TYR A N 1
ATOM 2203 C CA . TYR A 1 281 ? -8.419 -4.444 -7.050 1.00 94.88 281 TYR A CA 1
ATOM 2204 C C . TYR A 1 281 ? -8.553 -5.706 -7.896 1.00 94.88 281 TYR A C 1
ATOM 2206 O O . TYR A 1 281 ? -7.578 -6.430 -8.136 1.00 94.88 281 TYR A O 1
ATOM 2214 N N . GLU A 1 282 ? -9.752 -5.896 -8.440 1.00 90.62 282 GLU A N 1
ATOM 2215 C CA . GLU A 1 282 ? -10.041 -6.890 -9.461 1.00 90.62 282 GLU A CA 1
ATOM 2216 C C . GLU A 1 282 ? -9.216 -6.646 -10.734 1.00 90.62 282 GLU A C 1
ATOM 2218 O O . GLU A 1 282 ? -8.567 -5.610 -10.977 1.00 90.62 282 GLU A O 1
ATOM 2223 N N . ASN A 1 283 ? -9.221 -7.672 -11.575 1.00 84.25 283 ASN A N 1
ATOM 2224 C CA . ASN A 1 283 ? -8.724 -7.561 -12.932 1.00 84.25 283 ASN A CA 1
ATOM 2225 C C . ASN A 1 283 ? -9.601 -6.552 -13.687 1.00 84.25 283 ASN A C 1
ATOM 2227 O O . ASN A 1 283 ? -10.805 -6.474 -13.463 1.00 84.25 283 ASN A O 1
ATOM 2231 N N . THR A 1 284 ? -9.013 -5.800 -14.617 1.00 76.94 284 THR A N 1
ATOM 2232 C CA . THR A 1 284 ? -9.822 -4.994 -15.542 1.00 76.94 284 THR A CA 1
ATOM 2233 C C . THR A 1 284 ? -10.775 -5.922 -16.309 1.00 76.94 284 THR A C 1
ATOM 2235 O O . THR A 1 284 ? -10.299 -6.955 -16.801 1.00 76.94 284 THR A O 1
ATOM 2238 N N . PRO A 1 285 ? -12.073 -5.586 -16.439 1.00 67.12 285 PRO A N 1
ATOM 2239 C CA . PRO A 1 285 ? -13.023 -6.388 -17.205 1.00 67.12 285 PRO A CA 1
ATOM 2240 C C . PRO A 1 285 ? -12.478 -6.740 -18.597 1.00 67.12 285 PRO A C 1
ATOM 2242 O O . PRO A 1 285 ? -11.906 -5.898 -19.287 1.00 67.12 285 PRO A O 1
ATOM 2245 N N . GLY A 1 286 ? -12.572 -8.015 -18.986 1.00 66.12 286 GLY A N 1
ATOM 2246 C CA . GLY A 1 286 ? -12.040 -8.516 -20.263 1.00 66.12 286 GLY A CA 1
ATOM 2247 C C . GLY A 1 286 ? -10.514 -8.699 -20.324 1.00 66.12 286 GLY A C 1
ATOM 2248 O O . GLY A 1 286 ? -9.984 -9.125 -21.351 1.00 66.12 286 GLY A O 1
ATOM 2249 N N . SER A 1 287 ? -9.778 -8.427 -19.242 1.00 68.62 287 SER A N 1
ATOM 2250 C CA . SER A 1 287 ? -8.323 -8.577 -19.198 1.00 68.62 287 SER A CA 1
ATOM 2251 C C . SER A 1 287 ? -7.879 -9.883 -18.538 1.00 68.62 287 SER A C 1
ATOM 2253 O O . SER A 1 287 ? -8.303 -10.216 -17.437 1.00 68.62 287 SER A O 1
ATOM 2255 N N . LYS A 1 288 ? -6.890 -10.562 -19.136 1.00 69.19 288 LYS A N 1
ATOM 2256 C CA . LYS A 1 288 ? -6.127 -11.648 -18.481 1.00 69.19 288 LYS A CA 1
ATOM 2257 C C . LYS A 1 288 ? -5.102 -11.125 -17.453 1.00 69.19 288 LYS A C 1
ATOM 2259 O O . LYS A 1 288 ? -4.205 -11.859 -17.044 1.00 69.19 288 LYS A O 1
ATOM 2264 N N . ARG A 1 289 ? -5.134 -9.828 -17.118 1.00 68.44 289 ARG A N 1
ATOM 2265 C CA . ARG A 1 289 ? -4.154 -9.185 -16.229 1.00 68.44 289 ARG A CA 1
ATOM 2266 C C . ARG A 1 289 ? -4.455 -9.479 -14.757 1.00 68.44 289 ARG A C 1
ATOM 2268 O O . ARG A 1 289 ? -5.617 -9.473 -14.395 1.00 68.44 289 ARG A O 1
ATOM 2275 N N . PRO A 1 290 ? -3.426 -9.620 -13.907 1.00 76.50 290 PRO A N 1
ATOM 2276 C CA . PRO A 1 290 ? -3.535 -10.175 -12.554 1.00 76.50 290 PRO A CA 1
ATOM 2277 C C . PRO A 1 290 ? -3.962 -9.183 -11.453 1.00 76.50 290 PRO A C 1
ATOM 2279 O O . PRO A 1 290 ? -3.381 -9.174 -10.370 1.00 76.50 290 PRO A O 1
ATOM 2282 N N . GLY A 1 291 ? -4.929 -8.311 -11.726 1.00 91.56 291 GLY A N 1
ATOM 2283 C CA . GLY A 1 291 ? -5.424 -7.352 -10.734 1.00 91.56 291 GLY A CA 1
ATOM 2284 C C . GLY A 1 291 ? -4.496 -6.153 -10.568 1.00 91.56 291 GLY A C 1
ATOM 2285 O O . GLY A 1 291 ? -3.641 -5.900 -11.428 1.00 91.56 291 GLY A O 1
ATOM 2286 N N . HIS A 1 292 ? -4.739 -5.344 -9.541 1.00 95.25 292 HIS A N 1
ATOM 2287 C CA . HIS A 1 292 ? -3.855 -4.251 -9.122 1.00 95.25 292 HIS A CA 1
ATOM 2288 C C . HIS A 1 292 ? -3.842 -4.157 -7.599 1.00 95.25 292 HIS A C 1
ATOM 2290 O O . HIS A 1 292 ? -4.762 -4.636 -6.941 1.00 95.25 292 HIS A O 1
ATOM 2296 N N . ILE A 1 293 ? -2.775 -3.590 -7.050 1.00 97.56 293 ILE A N 1
ATOM 2297 C CA . ILE A 1 293 ? -2.620 -3.379 -5.617 1.00 97.56 293 ILE A CA 1
ATOM 2298 C C . ILE A 1 293 ? -1.790 -2.125 -5.383 1.00 97.56 293 ILE A C 1
ATOM 2300 O O . ILE A 1 293 ? -0.781 -1.915 -6.062 1.00 97.56 293 ILE A O 1
ATOM 2304 N N . GLU A 1 294 ? -2.201 -1.323 -4.413 1.00 97.88 294 GLU A N 1
ATOM 2305 C CA . GLU A 1 294 ? -1.502 -0.104 -4.014 1.00 97.88 294 GLU A CA 1
ATOM 2306 C C . GLU A 1 294 ? -1.697 0.201 -2.534 1.00 97.88 294 GLU A C 1
ATOM 2308 O O . GLU A 1 294 ? -2.405 -0.510 -1.822 1.00 97.88 294 GLU A O 1
ATOM 2313 N N . VAL A 1 295 ? -1.004 1.234 -2.076 1.00 98.62 295 VAL A N 1
ATOM 2314 C CA . VAL A 1 295 ? -1.014 1.722 -0.703 1.00 98.62 295 VAL A CA 1
ATOM 2315 C C . VAL A 1 295 ? -1.522 3.158 -0.703 1.00 98.62 295 VAL A C 1
ATOM 2317 O O . VAL A 1 295 ? -1.002 3.968 -1.474 1.00 98.62 295 VAL A O 1
ATOM 2320 N N . LYS A 1 296 ? -2.484 3.488 0.169 1.00 98.19 296 LYS A N 1
ATOM 2321 C CA . LYS A 1 296 ? -2.903 4.880 0.400 1.00 98.19 296 LYS A CA 1
ATOM 2322 C C . LYS A 1 296 ? -1.763 5.651 1.062 1.00 98.19 296 LYS A C 1
ATOM 2324 O O . LYS A 1 296 ? -1.244 5.224 2.097 1.00 98.19 296 LYS A O 1
ATOM 2329 N N . LEU A 1 297 ? -1.354 6.766 0.473 1.00 98.31 297 LEU A N 1
ATOM 2330 C CA . LEU A 1 297 ? -0.287 7.621 0.987 1.00 98.31 297 LEU A CA 1
ATOM 2331 C C . LEU A 1 297 ? -0.870 8.815 1.768 1.00 98.31 297 LEU A C 1
ATOM 2333 O O . LEU A 1 297 ? -2.078 9.028 1.821 1.00 98.31 297 LEU A O 1
ATOM 2337 N N . ASP A 1 298 ? 0.006 9.572 2.421 1.00 92.94 298 ASP A N 1
ATOM 2338 C CA . ASP A 1 298 ? -0.302 10.625 3.398 1.00 92.94 298 ASP A CA 1
ATOM 2339 C C . ASP A 1 298 ? -0.837 11.946 2.817 1.00 92.94 298 ASP A C 1
ATOM 2341 O O . ASP A 1 298 ? -1.390 12.756 3.553 1.00 92.94 298 ASP A O 1
ATOM 2345 N N . ASN A 1 299 ? -0.712 12.167 1.511 1.00 91.88 299 ASN A N 1
ATOM 2346 C CA . ASN A 1 299 ? -1.149 13.384 0.814 1.00 91.88 299 ASN A CA 1
ATOM 2347 C C . ASN A 1 299 ? -2.338 13.146 -0.132 1.00 91.88 299 ASN A C 1
ATOM 2349 O O . ASN A 1 299 ? -2.568 13.945 -1.032 1.00 91.88 299 ASN A O 1
ATOM 2353 N N . GLY A 1 300 ? -3.053 12.035 0.039 1.00 91.88 300 GLY A N 1
ATOM 2354 C CA . GLY A 1 300 ? -4.121 11.625 -0.869 1.00 91.88 300 GLY A CA 1
ATOM 2355 C C . GLY A 1 300 ? -3.656 10.711 -2.004 1.00 91.88 300 GLY A C 1
ATOM 2356 O O . GLY A 1 300 ? -4.491 9.959 -2.495 1.00 91.88 300 GLY A O 1
ATOM 2357 N N . ASP A 1 301 ? -2.355 10.686 -2.329 1.00 97.19 301 ASP A N 1
ATOM 2358 C CA . ASP A 1 301 ? -1.791 9.844 -3.391 1.00 97.19 301 ASP A CA 1
ATOM 2359 C C . ASP A 1 301 ? -1.953 8.337 -3.122 1.00 97.19 301 ASP A C 1
ATOM 2361 O O . ASP A 1 301 ? -2.124 7.866 -1.990 1.00 97.19 301 ASP A O 1
ATOM 2365 N N . TYR A 1 302 ? -1.740 7.561 -4.181 1.00 98.12 302 TYR A N 1
ATOM 2366 C CA . TYR A 1 302 ? -1.762 6.108 -4.195 1.00 98.12 302 TYR A CA 1
ATOM 2367 C C . TYR A 1 302 ? -0.457 5.557 -4.759 1.00 98.12 302 TYR A C 1
ATOM 2369 O O . TYR A 1 302 ? -0.009 5.914 -5.848 1.00 98.12 302 TYR A O 1
ATOM 2377 N N . GLY A 1 303 ? 0.185 4.671 -3.999 1.00 97.81 303 GLY A N 1
ATOM 2378 C CA . GLY A 1 303 ? 1.515 4.168 -4.319 1.00 97.81 303 GLY A CA 1
ATOM 2379 C C . GLY A 1 303 ? 1.560 2.661 -4.556 1.00 97.81 303 GLY A C 1
ATOM 2380 O O . GLY A 1 303 ? 1.157 1.862 -3.716 1.00 97.81 303 GLY A O 1
ATOM 2381 N N . SER A 1 304 ? 2.137 2.254 -5.680 1.00 97.12 304 SER A N 1
ATOM 2382 C CA . SER A 1 304 ? 2.399 0.859 -6.039 1.00 97.12 304 SER A CA 1
ATOM 2383 C C . SER A 1 304 ? 3.830 0.700 -6.571 1.00 97.12 304 SER A C 1
ATOM 2385 O O . SER A 1 304 ? 4.795 1.027 -5.880 1.00 97.12 304 SER A O 1
ATOM 2387 N N . ASP A 1 305 ? 4.010 0.218 -7.804 1.00 97.12 305 ASP A N 1
ATOM 2388 C CA . ASP A 1 305 ? 5.277 0.369 -8.519 1.00 97.12 305 ASP A CA 1
ATOM 2389 C C . ASP A 1 305 ? 5.461 1.777 -9.095 1.00 97.12 305 ASP A C 1
ATOM 2391 O O . ASP A 1 305 ? 6.539 2.084 -9.588 1.00 97.12 305 ASP A O 1
ATOM 2395 N N . TYR A 1 306 ? 4.451 2.638 -8.999 1.00 97.50 306 TYR A N 1
ATOM 2396 C CA . TYR A 1 306 ? 4.455 4.062 -9.333 1.00 97.50 306 TYR A CA 1
ATOM 2397 C C . TYR A 1 306 ? 3.538 4.824 -8.361 1.00 97.50 306 TYR A C 1
ATOM 2399 O O . TYR A 1 306 ? 2.854 4.184 -7.564 1.00 97.50 306 TYR A O 1
ATOM 2407 N N . ILE A 1 307 ? 3.558 6.155 -8.398 1.00 97.81 307 ILE A N 1
ATOM 2408 C CA . ILE A 1 307 ? 2.660 7.024 -7.622 1.00 97.81 307 ILE A CA 1
ATOM 2409 C C . ILE A 1 307 ? 1.666 7.687 -8.575 1.00 97.81 307 ILE A C 1
ATOM 2411 O O . ILE A 1 307 ? 2.069 8.125 -9.655 1.00 97.81 307 ILE A O 1
ATOM 2415 N N . ASP A 1 308 ? 0.406 7.729 -8.161 1.00 95.75 308 ASP A N 1
ATOM 2416 C CA . ASP A 1 308 ? -0.723 8.363 -8.844 1.00 95.75 308 ASP A CA 1
ATOM 2417 C C . ASP A 1 308 ? -1.485 9.233 -7.830 1.00 95.75 308 ASP A C 1
ATOM 2419 O O . ASP A 1 308 ? -1.492 8.909 -6.640 1.00 95.75 308 ASP A O 1
ATOM 2423 N N . ASP A 1 309 ? -2.107 10.321 -8.275 1.00 95.12 309 ASP A N 1
ATOM 2424 C CA . ASP A 1 309 ? -2.939 11.188 -7.423 1.00 95.12 309 ASP A CA 1
ATOM 2425 C C . ASP A 1 309 ? -4.394 10.694 -7.334 1.00 95.12 309 ASP A C 1
ATOM 2427 O O . ASP A 1 309 ? -5.177 11.204 -6.537 1.00 95.12 309 ASP A O 1
ATOM 2431 N N . GLN A 1 310 ? -4.738 9.658 -8.107 1.00 92.44 310 GLN A N 1
ATOM 2432 C CA . GLN A 1 310 ? -6.052 9.018 -8.129 1.00 92.44 310 GLN A CA 1
ATOM 2433 C C . GLN A 1 310 ? -5.977 7.526 -7.807 1.00 92.44 310 GLN A C 1
ATOM 2435 O O . GLN A 1 310 ? -5.066 6.808 -8.239 1.00 92.44 310 GLN A O 1
ATOM 2440 N N . ALA A 1 311 ? -7.000 7.024 -7.115 1.00 89.62 311 ALA A N 1
ATOM 2441 C CA . ALA A 1 311 ? -7.161 5.596 -6.889 1.00 89.62 311 ALA A CA 1
ATOM 2442 C C . ALA A 1 311 ? -7.411 4.865 -8.211 1.00 89.62 311 ALA A C 1
ATOM 2444 O O . ALA A 1 311 ? -8.070 5.371 -9.126 1.00 89.62 311 ALA A O 1
ATOM 2445 N N . ARG A 1 312 ? -6.987 3.602 -8.325 1.00 86.00 312 ARG A N 1
ATOM 2446 C CA . ARG A 1 312 ? -7.208 2.859 -9.583 1.00 86.00 312 ARG A CA 1
ATOM 2447 C C . ARG A 1 312 ? -8.662 2.578 -9.933 1.00 86.00 312 ARG A C 1
ATOM 2449 O O . ARG A 1 312 ? -8.930 2.332 -11.115 1.00 86.00 312 ARG A O 1
ATOM 2456 N N . SER A 1 313 ? -9.573 2.638 -8.969 1.00 72.50 313 SER A N 1
ATOM 2457 C CA . SER A 1 313 ? -11.020 2.614 -9.208 1.00 72.50 313 SER A CA 1
ATOM 2458 C C . SER A 1 313 ? -11.530 3.858 -9.936 1.00 72.50 313 SER A C 1
ATOM 2460 O O . SER A 1 313 ? -12.490 3.745 -10.691 1.00 72.50 313 SER A O 1
ATOM 2462 N N . GLU A 1 314 ? -10.876 5.004 -9.760 1.00 69.75 314 GLU A N 1
ATOM 2463 C CA . GLU A 1 314 ? -11.276 6.299 -10.332 1.00 69.75 314 GLU A CA 1
ATOM 2464 C C . GLU A 1 314 ? -10.578 6.600 -11.660 1.00 69.75 314 GLU A C 1
ATOM 2466 O O . GLU A 1 314 ? -11.084 7.356 -12.485 1.00 69.75 314 GLU A O 1
ATOM 2471 N N . THR A 1 315 ? -9.444 5.946 -11.922 1.00 72.06 315 THR A N 1
ATOM 2472 C CA . THR A 1 315 ? -8.792 6.023 -13.236 1.00 72.06 315 THR A CA 1
ATOM 2473 C C . THR A 1 315 ? -9.638 5.392 -14.349 1.00 72.06 315 THR A C 1
ATOM 2475 O O . THR A 1 315 ? -10.515 4.557 -14.112 1.00 72.06 315 THR A O 1
ATOM 2478 N N . SER A 1 316 ? -9.254 5.643 -15.606 1.00 62.59 316 SER A N 1
ATOM 2479 C CA . SER A 1 316 ? -9.851 5.032 -16.810 1.00 62.59 316 SER A CA 1
ATOM 2480 C C . SER A 1 316 ? -9.925 3.498 -16.808 1.00 62.59 316 SER A C 1
ATOM 2482 O O . SER A 1 316 ? -10.621 2.913 -17.633 1.00 62.59 316 SER A O 1
ATOM 2484 N N . SER A 1 317 ? -9.221 2.817 -15.897 1.00 62.06 317 SER A N 1
ATOM 2485 C CA . SER A 1 317 ? -9.314 1.364 -15.769 1.00 62.06 317 SER A CA 1
ATOM 2486 C C . SER A 1 317 ? -10.534 0.850 -15.001 1.00 62.06 317 SER A C 1
ATOM 2488 O O . SER A 1 317 ? -10.754 -0.361 -15.064 1.00 62.06 317 SER A O 1
ATOM 2490 N N . GLN A 1 318 ? -11.269 1.725 -14.293 1.00 73.19 318 GLN A N 1
ATOM 2491 C CA . GLN A 1 318 ? -12.511 1.440 -13.550 1.00 73.19 318 GLN A CA 1
ATOM 2492 C C . GLN A 1 318 ? -12.486 0.098 -12.808 1.00 73.19 318 GLN A C 1
ATOM 2494 O O . GLN A 1 318 ? -13.399 -0.726 -12.899 1.00 73.19 318 GLN A O 1
ATOM 2499 N N . ARG A 1 319 ? -11.373 -0.185 -12.126 1.00 85.06 319 ARG A N 1
ATOM 2500 C CA . ARG A 1 319 ? -11.209 -1.478 -11.468 1.00 85.06 319 ARG A CA 1
ATOM 2501 C C . ARG A 1 319 ? -12.030 -1.504 -10.196 1.00 85.06 319 ARG A C 1
ATOM 2503 O O . ARG A 1 319 ? -11.905 -0.622 -9.354 1.00 85.06 319 ARG A O 1
ATOM 2510 N N . LYS A 1 320 ? -12.799 -2.571 -10.025 1.00 89.44 320 LYS A N 1
ATOM 2511 C CA . LYS A 1 320 ? -13.538 -2.808 -8.794 1.00 89.44 320 LYS A CA 1
ATOM 2512 C C . LYS A 1 320 ? -12.581 -3.138 -7.646 1.00 89.44 320 LYS A C 1
ATOM 2514 O O . LYS A 1 320 ? -11.649 -3.925 -7.821 1.00 89.44 320 LYS A O 1
ATOM 2519 N N . ILE A 1 321 ? -12.814 -2.543 -6.481 1.00 92.38 321 ILE A N 1
ATOM 2520 C CA . ILE A 1 321 ? -12.061 -2.831 -5.256 1.00 92.38 321 ILE A CA 1
ATOM 2521 C C . ILE A 1 321 ? -12.537 -4.178 -4.689 1.00 92.38 321 ILE A C 1
ATOM 2523 O O . ILE A 1 321 ? -13.736 -4.425 -4.573 1.00 92.38 321 ILE A O 1
ATOM 2527 N N . ILE A 1 322 ? -11.588 -5.056 -4.354 1.00 92.31 322 ILE A N 1
ATOM 2528 C CA . ILE A 1 322 ? -11.817 -6.345 -3.674 1.00 92.31 322 ILE A CA 1
ATOM 2529 C C . ILE A 1 322 ? -11.712 -6.175 -2.156 1.00 92.31 322 ILE A C 1
ATOM 2531 O O . ILE A 1 322 ? -12.418 -6.837 -1.393 1.00 92.31 322 ILE A O 1
ATOM 2535 N N . GLY A 1 323 ? -10.775 -5.341 -1.706 1.00 94.62 323 GLY A N 1
ATOM 2536 C CA . GLY A 1 323 ? -10.512 -5.164 -0.288 1.00 94.62 323 GLY A CA 1
ATOM 2537 C C . GLY A 1 323 ? -9.660 -3.944 0.009 1.00 94.62 323 GLY A C 1
ATOM 2538 O O . GLY A 1 323 ? -8.733 -3.631 -0.740 1.00 94.62 323 GLY A O 1
ATOM 2539 N N . ILE A 1 324 ? -9.947 -3.322 1.147 1.00 96.25 324 ILE A N 1
ATOM 2540 C CA . ILE A 1 324 ? -9.119 -2.296 1.775 1.00 96.25 324 ILE A CA 1
ATOM 2541 C C . ILE A 1 324 ? -8.623 -2.900 3.079 1.00 96.25 324 ILE A C 1
ATOM 2543 O O . ILE A 1 324 ? -9.413 -3.243 3.957 1.00 96.25 324 ILE A O 1
ATOM 2547 N N . TYR A 1 325 ? -7.315 -3.104 3.179 1.00 97.19 325 TYR A N 1
ATOM 2548 C CA . TYR A 1 325 ? -6.702 -3.865 4.256 1.00 97.19 325 TYR A CA 1
ATOM 2549 C C . TYR A 1 325 ? -5.876 -2.975 5.172 1.00 97.19 325 TYR A C 1
ATOM 2551 O O . TYR A 1 325 ? -4.986 -2.257 4.719 1.00 97.19 325 TYR A O 1
ATOM 2559 N N . VAL A 1 326 ? -6.103 -3.110 6.475 1.00 96.81 326 VAL A N 1
ATOM 2560 C CA . VAL A 1 326 ? -5.316 -2.454 7.529 1.00 96.81 326 VAL A CA 1
ATOM 2561 C C . VAL A 1 326 ? -4.892 -3.475 8.575 1.00 96.81 326 VAL A C 1
ATOM 2563 O O . VAL A 1 326 ? -5.527 -4.517 8.728 1.00 96.81 326 VAL A O 1
ATOM 2566 N N . LYS A 1 327 ? -3.815 -3.197 9.311 1.00 95.75 327 LYS A N 1
ATOM 2567 C CA . LYS A 1 327 ? -3.367 -4.042 10.425 1.00 95.75 327 LYS A CA 1
ATOM 2568 C C . LYS A 1 327 ? -3.661 -3.319 11.733 1.00 95.75 327 LYS A C 1
ATOM 2570 O O . LYS A 1 327 ? -2.803 -2.599 12.239 1.00 95.75 327 LYS A O 1
ATOM 2575 N N . LEU A 1 328 ? -4.884 -3.482 12.236 1.00 92.31 328 LEU A N 1
ATOM 2576 C CA . LEU A 1 328 ? -5.315 -2.826 13.470 1.00 92.31 328 LEU A CA 1
ATOM 2577 C C . LEU A 1 328 ? -4.395 -3.221 14.639 1.00 92.31 328 LEU A C 1
ATOM 2579 O O . LEU A 1 328 ? -3.986 -4.385 14.714 1.00 92.31 328 LEU A O 1
ATOM 2583 N N . PRO A 1 329 ? -4.071 -2.288 15.551 1.00 89.88 329 PRO A N 1
ATOM 2584 C CA . PRO A 1 329 ? -3.345 -2.629 16.766 1.00 89.88 329 PRO A CA 1
ATOM 2585 C C . PRO A 1 329 ? -4.149 -3.635 17.598 1.00 89.88 329 PRO A C 1
ATOM 2587 O O . PRO A 1 329 ? -5.387 -3.638 17.571 1.00 89.88 329 PRO A O 1
ATOM 2590 N N . GLU A 1 330 ? -3.444 -4.505 18.321 1.00 84.62 330 GLU A N 1
ATOM 2591 C CA . GLU A 1 330 ? -4.072 -5.402 19.290 1.00 84.62 330 GLU A CA 1
ATOM 2592 C C . GLU A 1 330 ? -4.763 -4.574 20.374 1.00 84.62 330 GLU A C 1
ATOM 2594 O O . GLU A 1 330 ? -4.243 -3.540 20.805 1.00 84.62 330 GLU A O 1
ATOM 2599 N N . ASN A 1 331 ? -5.945 -5.022 20.799 1.00 72.94 331 ASN A N 1
ATOM 2600 C CA . ASN A 1 331 ? -6.616 -4.418 21.940 1.00 72.94 331 ASN A CA 1
ATOM 2601 C C . ASN A 1 331 ? -5.700 -4.629 23.147 1.00 72.94 331 ASN A C 1
ATOM 2603 O O . ASN A 1 331 ? -5.408 -5.771 23.502 1.00 72.94 331 ASN A O 1
ATOM 2607 N N . LYS A 1 332 ? -5.229 -3.543 23.764 1.00 56.25 332 LYS A N 1
ATOM 2608 C CA . LYS A 1 332 ? -4.645 -3.641 25.099 1.00 56.25 332 LYS A CA 1
ATOM 2609 C C . LYS A 1 332 ? -5.808 -3.945 26.039 1.00 56.25 332 LYS A C 1
ATOM 2611 O O . LYS A 1 332 ? -6.581 -3.044 26.345 1.00 56.25 332 LYS A O 1
ATOM 2616 N N . SER A 1 333 ? -5.983 -5.227 26.348 1.00 43.22 333 SER A N 1
ATOM 2617 C CA . SER A 1 333 ? -6.928 -5.722 27.352 1.00 43.22 333 SER A CA 1
ATOM 2618 C C . SER A 1 333 ? -6.627 -5.153 28.726 1.00 43.22 333 SER A C 1
ATOM 2620 O O . SER A 1 333 ? -5.411 -5.096 29.039 1.00 43.22 333 SER A O 1
#

Secondary structure (DSSP, 8-state):
----SSSSSTTSSSSS-----------PPPPP-PPPP-----PPPPP-----PPPGGGS-----HHHHHHHHHHHHHHHHHHHHTT--S-----SHHHHHHHHTTGGGGSS---PPP--PPPPPPPPPPPPPPPPPP----SSS-S---S-HHHHHHHHHHHHHHHHHHHHHHHHHHHHHHHTSHHHHHHHHHHHHHHTEEE-TT--EEEE--TT---S-HHHHHHHHHHHTTS-SSPPP-SSSTT-HHHHHHTT-EE-TTBTTB----GGGSPTT-EEEEPPPTT--S--EEEEE-TTS-EESSSEESS-TTTSTT-PPEEEEEE-PPPP--

pLDDT: mean 72.08, std 21.88, range [36.03, 98.62]